Protein AF-A0A1I7T1J0-F1 (afdb_monomer_lite)

Radius of gyration: 33.01 Å; chains: 1; bounding box: 95×104×64 Å

Sequence (352 aa):
MAPETIASKGNTTLSHGVCRQEILVIDNGECSICCDEVSVMGFECEHFACSQCWKQYLNINIDKPRIGCIDPECLYVVCADSLRELGGDVEVQSQVIRNDFVDRSPNIVWCPSKDCQLAVKSDSFDTVECRCGLLFCFRCRLDPHAPATCIQVRNWEKRDDFGVTADEKSFGWIIRNTKECPKCMSPIEKQGGCDHMRCRKCYYEFCWHCGGWWLLHDGGCRQIDVRESWLGNRSNKRSSQYFSNLYKVHLEKLESEKLLRDKYPQSQDVINVLIRSRKTLMYSIIYESNFYGTGSREFKAKQWELETAVDALFTVMRRKHTKNKTKEYSGRQKMWRRGTTHEGFFGLLQKR

Secondary structure (DSSP, 8-state):
-PPPP---------SS----PPPEEEEEEEPTTT--EEEEEE-TT---EEHHHHHHHHHHHTTSSS-B-SSTT---B--HHHHHHTT--HHHHHHHHHHHHHHH-TTEEE---TT---EEE-S-SSEEE-TTS-EEETTT-SS--TTS-HHHHHHHHHHH--S--S-HHHHHHHHHHEEE-TTT--EEE--SS-SEEE-TTT--EEETTT--BGGG-SS---S--GGGGTS-----HHHHHHHHHHHHHHHHHHHHHHTHHHH-GGGHHHHHHHHHHHHHHHHHHHHHHT--STTHHHHHHHHHHHHHHHHHHHHHHHHHHHHHHHHHHHHHHHHHTTS-------------

Structure (mmCIF, N/CA/C/O backbone):
data_AF-A0A1I7T1J0-F1
#
_entry.id   AF-A0A1I7T1J0-F1
#
loop_
_atom_site.group_PDB
_atom_site.id
_atom_site.type_symbol
_atom_site.label_atom_id
_atom_site.label_alt_id
_atom_site.label_comp_id
_atom_site.label_asym_id
_atom_site.label_entity_id
_atom_site.label_seq_id
_atom_site.pdbx_PDB_ins_code
_atom_site.Cartn_x
_atom_site.Cartn_y
_atom_site.Cartn_z
_atom_site.occupancy
_atom_site.B_iso_or_equiv
_atom_site.auth_seq_id
_atom_site.auth_comp_id
_atom_site.auth_asym_id
_atom_site.auth_atom_id
_atom_site.pdbx_PDB_model_num
ATOM 1 N N . MET A 1 1 ? -63.310 -28.471 15.660 1.00 36.25 1 MET A N 1
ATOM 2 C CA . MET A 1 1 ? -62.968 -27.169 16.267 1.00 36.25 1 MET A CA 1
ATOM 3 C C . MET A 1 1 ? -61.496 -26.936 15.992 1.00 36.25 1 MET A C 1
ATOM 5 O O . MET A 1 1 ? -60.667 -27.597 16.598 1.00 36.25 1 MET A O 1
ATOM 9 N N . ALA A 1 2 ? -61.196 -26.129 14.978 1.00 31.77 2 ALA A N 1
ATOM 10 C CA . ALA A 1 2 ? -59.844 -25.654 14.714 1.00 31.77 2 ALA A CA 1
ATOM 11 C C . ALA A 1 2 ? -59.566 -24.447 15.624 1.00 31.77 2 ALA A C 1
ATOM 13 O O . ALA A 1 2 ? -60.480 -23.636 15.792 1.00 31.77 2 ALA A O 1
ATOM 14 N N . PRO A 1 3 ? -58.354 -24.291 16.173 1.00 34.38 3 PRO A N 1
ATOM 15 C CA . PRO A 1 3 ? -57.815 -22.990 16.500 1.00 34.38 3 PRO A CA 1
ATOM 16 C C . PRO A 1 3 ? -56.905 -22.503 15.369 1.00 34.38 3 PRO A C 1
ATOM 18 O O . PRO A 1 3 ? -56.298 -23.274 14.625 1.00 34.38 3 PRO A O 1
ATOM 21 N N . GLU A 1 4 ? -56.910 -21.191 15.224 1.00 30.97 4 GLU A N 1
ATOM 22 C CA . GLU A 1 4 ? -56.570 -20.441 14.031 1.00 30.97 4 GLU A CA 1
ATOM 23 C C . GLU A 1 4 ? -55.063 -20.330 13.782 1.00 30.97 4 GLU A C 1
ATOM 25 O O . GLU A 1 4 ? -54.231 -20.271 14.685 1.00 30.97 4 GLU A O 1
ATOM 30 N N . THR A 1 5 ? -54.744 -20.266 12.495 1.00 34.12 5 THR A N 1
ATOM 31 C CA . THR A 1 5 ? -53.454 -19.914 11.912 1.00 34.12 5 THR A CA 1
ATOM 32 C C . THR A 1 5 ? -52.917 -18.597 12.472 1.00 34.12 5 THR A C 1
ATOM 34 O O . THR A 1 5 ? -53.486 -17.535 12.210 1.00 34.12 5 THR A O 1
ATOM 37 N N . ILE A 1 6 ? -51.771 -18.641 13.155 1.00 33.81 6 ILE A N 1
ATOM 38 C CA . ILE A 1 6 ? -50.955 -17.448 13.395 1.00 33.81 6 ILE A CA 1
ATOM 39 C C . ILE A 1 6 ? -50.264 -17.111 12.074 1.00 33.81 6 ILE A C 1
ATOM 41 O O . ILE A 1 6 ? -49.411 -17.846 11.578 1.00 33.81 6 ILE A O 1
ATOM 45 N N . ALA A 1 7 ? -50.714 -16.015 11.474 1.00 29.66 7 ALA A N 1
ATOM 46 C CA . ALA A 1 7 ? -50.207 -15.484 10.225 1.00 29.66 7 ALA A CA 1
ATOM 47 C C . ALA A 1 7 ? -48.696 -15.217 10.304 1.00 29.66 7 ALA A C 1
ATOM 49 O O . ALA A 1 7 ? -48.226 -14.484 11.175 1.00 29.66 7 ALA A O 1
ATOM 50 N N . SER A 1 8 ? -47.956 -15.751 9.331 1.00 37.31 8 SER A N 1
ATOM 51 C CA . SER A 1 8 ? -46.593 -15.340 9.014 1.00 37.31 8 SER A CA 1
ATOM 52 C C . SER A 1 8 ? -46.597 -13.850 8.663 1.00 37.31 8 SER A C 1
ATOM 54 O O . SER A 1 8 ? -46.963 -13.464 7.546 1.00 37.31 8 SER A O 1
ATOM 56 N N . LYS A 1 9 ? -46.230 -12.987 9.613 1.00 34.22 9 LYS A N 1
ATOM 57 C CA . LYS A 1 9 ? -45.969 -11.583 9.304 1.00 34.22 9 LYS A CA 1
ATOM 58 C C . LYS A 1 9 ? -44.661 -11.525 8.534 1.00 34.22 9 LYS A C 1
ATOM 60 O O . LYS A 1 9 ? -43.594 -11.828 9.053 1.00 34.22 9 LYS A O 1
ATOM 65 N N . GLY A 1 10 ? -44.812 -11.226 7.249 1.00 30.77 10 GLY A N 1
ATOM 66 C CA . GLY A 1 10 ? -43.732 -11.148 6.291 1.00 30.77 10 GLY A CA 1
ATOM 67 C C . GLY A 1 10 ? -42.636 -10.190 6.735 1.00 30.77 10 GLY A C 1
ATOM 68 O O . GLY A 1 10 ? -42.898 -9.134 7.308 1.00 30.77 10 GLY A O 1
ATOM 69 N N . ASN A 1 11 ? -41.415 -10.584 6.387 1.00 37.44 11 ASN A N 1
ATOM 70 C CA . ASN A 1 11 ? -40.225 -9.754 6.346 1.00 37.44 11 ASN A CA 1
ATOM 71 C C . ASN A 1 11 ? -40.551 -8.433 5.627 1.00 37.44 11 ASN A C 1
ATOM 73 O O . ASN A 1 11 ? -40.593 -8.371 4.395 1.00 37.44 11 ASN A O 1
ATOM 77 N N . THR A 1 12 ? -40.835 -7.374 6.387 1.00 35.75 12 THR A N 1
ATOM 78 C CA . THR A 1 12 ? -41.014 -6.035 5.831 1.00 35.75 12 THR A CA 1
ATOM 79 C C . THR A 1 12 ? -39.651 -5.525 5.398 1.00 35.75 12 THR A C 1
ATOM 81 O O . THR A 1 12 ? -38.878 -4.988 6.189 1.00 35.75 12 THR A O 1
ATOM 84 N N . THR A 1 13 ? -39.358 -5.713 4.117 1.00 39.31 13 THR A N 1
ATOM 85 C CA . THR A 1 13 ? -38.284 -5.025 3.412 1.00 39.31 13 THR A CA 1
ATOM 86 C C . THR A 1 13 ? -38.610 -3.531 3.387 1.00 39.31 13 THR A C 1
ATOM 88 O O . THR A 1 13 ? -39.424 -3.064 2.595 1.00 39.31 13 THR A O 1
ATOM 91 N N . LEU A 1 14 ? -37.997 -2.767 4.293 1.00 42.12 14 LEU A N 1
ATOM 92 C CA . LEU A 1 14 ? -37.970 -1.309 4.214 1.00 42.12 14 LEU A CA 1
ATOM 93 C C . LEU A 1 14 ? -36.701 -0.851 3.487 1.00 42.12 14 LEU A C 1
ATOM 95 O O . LEU A 1 14 ? -35.599 -1.368 3.656 1.00 42.12 14 LEU A O 1
ATOM 99 N N . SER A 1 15 ? -36.910 0.132 2.628 1.00 44.88 15 SER A N 1
ATOM 100 C CA . SER A 1 15 ? -36.148 0.502 1.439 1.00 44.88 15 SER A CA 1
ATOM 101 C C . SER A 1 15 ? -34.840 1.278 1.666 1.00 44.88 15 SER A C 1
ATOM 103 O O . SER A 1 15 ? -34.513 2.130 0.847 1.00 44.88 15 SER A O 1
ATOM 105 N N . HIS A 1 16 ? -34.071 1.021 2.733 1.00 42.03 16 HIS A N 1
ATOM 106 C CA . HIS A 1 16 ? -32.905 1.873 3.051 1.00 42.03 16 HIS A CA 1
ATOM 107 C C . HIS A 1 16 ? -31.632 1.170 3.549 1.00 42.03 16 HIS A C 1
ATOM 109 O O . HIS A 1 16 ? -30.774 1.828 4.125 1.00 42.03 16 HIS A O 1
ATOM 115 N N . GLY A 1 17 ? -31.444 -0.134 3.316 1.00 50.62 17 GLY A N 1
ATOM 116 C CA . GLY A 1 17 ? -30.147 -0.784 3.588 1.00 50.62 17 GLY A CA 1
ATOM 117 C C . GLY A 1 17 ? -29.697 -0.756 5.059 1.00 50.62 17 GLY A C 1
ATOM 118 O O . GLY A 1 17 ? -28.527 -1.001 5.340 1.00 50.62 17 GLY A O 1
ATOM 119 N N . VAL A 1 18 ? -30.615 -0.466 5.985 1.00 52.44 18 VAL A N 1
ATOM 120 C CA . VAL A 1 18 ? -30.391 -0.546 7.430 1.00 52.44 18 VAL A CA 1
ATOM 121 C C . VAL A 1 18 ? -30.749 -1.959 7.868 1.00 52.44 18 VAL A C 1
ATOM 123 O O . VAL A 1 18 ? -31.858 -2.434 7.613 1.00 52.44 18 VAL A O 1
ATOM 126 N N . CYS A 1 19 ? -29.795 -2.647 8.485 1.00 64.69 19 CYS A N 1
ATOM 127 C CA . CYS A 1 19 ? -30.050 -3.936 9.101 1.00 64.69 19 CYS A CA 1
ATOM 128 C C . CYS A 1 19 ? -30.923 -3.725 10.338 1.00 64.69 19 CYS A C 1
ATOM 130 O O . CYS A 1 19 ? -30.510 -3.045 11.268 1.00 64.69 19 CYS A O 1
ATOM 132 N N . ARG A 1 20 ? -32.118 -4.317 10.370 1.00 65.75 20 ARG A N 1
ATOM 133 C CA . ARG A 1 20 ? -32.992 -4.245 11.542 1.00 65.75 20 ARG A CA 1
ATOM 134 C C . ARG A 1 20 ? -33.038 -5.607 12.218 1.00 65.75 20 ARG A C 1
ATOM 136 O O . ARG A 1 20 ? -33.912 -6.414 11.932 1.00 65.75 20 ARG A O 1
ATOM 143 N N . GLN A 1 21 ? -32.037 -5.865 13.047 1.00 84.06 21 GLN A N 1
ATOM 144 C CA . GLN A 1 21 ? -32.004 -7.018 13.937 1.00 84.06 21 GLN A CA 1
ATOM 145 C C . GLN A 1 21 ? -32.458 -6.567 15.315 1.00 84.06 21 GLN A C 1
ATOM 147 O O . GLN A 1 21 ? -31.819 -5.715 15.925 1.00 84.06 21 GLN A O 1
ATOM 152 N N . GLU A 1 22 ? -33.583 -7.107 15.770 1.00 85.56 22 GLU A N 1
ATOM 153 C CA . GLU A 1 22 ? -34.108 -6.824 17.100 1.00 85.56 22 GLU A CA 1
ATOM 154 C C . GLU A 1 22 ? -33.394 -7.715 18.121 1.00 85.56 22 GLU A C 1
ATOM 156 O O . GLU A 1 22 ? -33.337 -8.938 17.961 1.00 85.56 22 GLU A O 1
ATOM 161 N N . ILE A 1 23 ? -32.796 -7.093 19.139 1.00 89.44 23 ILE A N 1
ATOM 162 C CA . ILE A 1 23 ? -32.184 -7.814 20.253 1.00 89.44 23 ILE A CA 1
ATOM 163 C C . ILE A 1 23 ? -33.269 -8.114 21.277 1.00 89.44 23 ILE A C 1
ATOM 165 O O . ILE A 1 23 ? -33.907 -7.210 21.818 1.00 89.44 23 ILE A O 1
ATOM 169 N N . LEU A 1 24 ? -33.450 -9.398 21.558 1.00 92.06 24 LEU A N 1
ATOM 170 C CA . LEU A 1 24 ? -34.348 -9.878 22.595 1.00 92.06 24 LEU A CA 1
ATOM 171 C C . LEU A 1 24 ? -33.601 -9.896 23.927 1.00 92.06 24 LEU A C 1
ATOM 173 O O . LEU A 1 24 ? -32.499 -10.441 24.012 1.00 92.06 24 LEU A O 1
ATOM 177 N N . VAL A 1 25 ? -34.212 -9.317 24.960 1.00 93.56 25 VAL A N 1
ATOM 178 C CA . VAL A 1 25 ? -33.676 -9.284 26.325 1.00 93.56 25 VAL A CA 1
ATOM 179 C C . VAL A 1 25 ? -34.593 -10.094 27.232 1.00 93.56 25 VAL A C 1
ATOM 181 O O . VAL A 1 25 ? -35.801 -9.860 27.257 1.00 93.56 25 VAL A O 1
ATOM 184 N N . ILE A 1 26 ? -34.020 -11.044 27.966 1.00 92.88 26 ILE A N 1
ATOM 185 C CA . ILE A 1 26 ? -34.723 -11.844 28.970 1.00 92.88 26 ILE A CA 1
ATOM 186 C C . ILE A 1 26 ? -34.125 -11.510 30.332 1.00 92.88 26 ILE A C 1
ATOM 188 O O . ILE A 1 26 ? -32.944 -11.762 30.585 1.00 92.88 26 ILE A O 1
ATOM 192 N N . ASP A 1 27 ? -34.948 -10.945 31.210 1.00 93.25 27 ASP A N 1
ATOM 193 C CA . ASP A 1 27 ? -34.568 -10.688 32.595 1.00 93.25 27 ASP A CA 1
ATOM 194 C C . ASP A 1 27 ? -34.583 -11.987 33.409 1.00 93.25 27 ASP A C 1
ATOM 196 O O . ASP A 1 27 ? -35.498 -12.799 33.275 1.00 93.25 27 ASP A O 1
ATOM 200 N N . ASN A 1 28 ? -33.581 -12.160 34.278 1.00 91.38 28 ASN A N 1
ATOM 201 C CA . ASN A 1 28 ? -33.369 -13.370 35.087 1.00 91.38 28 ASN A CA 1
ATOM 202 C C . ASN A 1 28 ? -33.262 -14.661 34.247 1.00 91.38 28 ASN A C 1
ATOM 204 O O . ASN A 1 28 ? -33.814 -15.695 34.620 1.00 91.38 28 ASN A O 1
ATOM 208 N N . GLY A 1 29 ? -32.579 -14.596 33.101 1.00 91.69 29 GLY A N 1
ATOM 209 C CA . GLY A 1 29 ? -32.239 -15.770 32.298 1.00 91.69 29 GLY A CA 1
ATOM 210 C C . GLY A 1 29 ? -30.893 -16.376 32.700 1.00 91.69 29 GLY A C 1
ATOM 211 O O . GLY A 1 29 ? -30.039 -15.711 33.281 1.00 91.69 29 GLY A O 1
ATOM 212 N N . GLU A 1 30 ? -30.672 -17.641 32.359 1.00 95.12 30 GLU A N 1
ATOM 213 C CA . GLU A 1 30 ? -29.374 -18.295 32.551 1.00 95.12 30 GLU A CA 1
ATOM 214 C C . GLU A 1 30 ? -28.476 -18.058 31.327 1.00 95.12 30 GLU A C 1
ATOM 216 O O . GLU A 1 30 ? -28.867 -18.294 30.181 1.00 95.12 30 GLU A O 1
ATOM 221 N N . CYS A 1 31 ? -27.258 -17.563 31.547 1.00 96.12 31 CYS A N 1
ATOM 222 C CA . CYS A 1 31 ? -26.297 -17.351 30.470 1.00 96.12 31 CYS A CA 1
ATOM 223 C C . CYS A 1 31 ? -25.731 -18.685 29.959 1.00 96.12 31 CYS A C 1
ATOM 225 O O . CYS A 1 31 ? -25.059 -19.391 30.705 1.00 96.12 31 CYS A O 1
ATOM 227 N N . SER A 1 32 ? -25.861 -18.962 28.657 1.00 92.94 32 SER A N 1
ATOM 228 C CA . SER A 1 32 ? -25.354 -20.194 28.016 1.00 92.94 32 SER A CA 1
ATOM 229 C C . SER A 1 32 ? -23.831 -20.407 28.082 1.00 92.94 32 SER A C 1
ATOM 231 O O . SER A 1 32 ? -23.342 -21.474 27.718 1.00 92.94 32 SER A O 1
ATOM 233 N N . ILE A 1 33 ? -23.066 -19.402 28.522 1.00 94.69 33 ILE A N 1
ATOM 234 C CA . ILE A 1 33 ? -21.595 -19.422 28.514 1.00 94.69 33 ILE A CA 1
ATOM 235 C C . ILE A 1 33 ? -21.022 -19.431 29.926 1.00 94.69 33 ILE A C 1
ATOM 237 O O . ILE A 1 33 ? -20.155 -20.249 30.222 1.00 94.69 33 ILE A O 1
ATOM 241 N N . CYS A 1 34 ? -21.469 -18.518 30.794 1.00 96.19 34 CYS A N 1
ATOM 242 C CA . CYS A 1 34 ? -20.977 -18.435 32.173 1.00 96.19 34 CYS A CA 1
ATOM 243 C C . CYS A 1 34 ? -21.893 -19.109 33.201 1.00 96.19 34 CYS A C 1
ATOM 245 O O . CYS A 1 34 ? -21.469 -19.263 34.339 1.00 96.19 34 CYS A O 1
ATOM 247 N N . CYS A 1 35 ? -23.094 -19.547 32.802 1.00 95.31 35 CYS A N 1
ATOM 248 C CA . CYS A 1 35 ? -24.098 -20.183 33.666 1.00 95.31 35 CYS A CA 1
ATOM 249 C C . CYS A 1 35 ? -24.602 -19.294 34.822 1.00 95.31 35 CYS A C 1
ATOM 251 O O . CYS A 1 35 ? -25.154 -19.796 35.795 1.00 95.31 35 CYS A O 1
ATOM 253 N N . ASP A 1 36 ? -24.417 -17.972 34.733 1.00 95.69 36 ASP A N 1
ATOM 254 C CA . ASP A 1 36 ? -24.963 -17.026 35.711 1.00 95.69 36 ASP A CA 1
ATOM 255 C C . ASP A 1 36 ? -26.434 -16.701 35.397 1.00 95.69 36 ASP A C 1
ATOM 257 O O . ASP A 1 36 ? -26.794 -16.502 34.232 1.00 95.69 36 ASP A O 1
ATOM 261 N N . GLU A 1 37 ? -27.262 -16.565 36.437 1.00 94.88 37 GLU A N 1
ATOM 262 C CA . GLU A 1 37 ? -28.646 -16.075 36.346 1.00 94.88 37 GLU A CA 1
ATOM 263 C C . GLU A 1 37 ? -28.672 -14.539 36.327 1.00 94.88 37 GLU A C 1
ATOM 265 O O . GLU A 1 37 ? -28.591 -13.870 37.361 1.00 94.88 37 GLU A O 1
ATOM 270 N N . VAL A 1 38 ? -28.748 -13.957 35.131 1.00 95.06 38 VAL A N 1
ATOM 271 C CA . VAL A 1 38 ? -28.664 -12.508 34.889 1.00 95.06 38 VAL A CA 1
ATOM 272 C C . VAL A 1 38 ? -29.558 -12.091 33.716 1.00 95.06 38 VAL A C 1
ATOM 274 O O . VAL A 1 38 ? -30.226 -12.905 33.092 1.00 95.06 38 VAL A O 1
ATOM 277 N N . SER A 1 39 ? -29.596 -10.799 33.383 1.00 95.50 39 SER A N 1
ATOM 278 C CA . SER A 1 39 ? -30.219 -10.369 32.124 1.00 95.50 39 SER A CA 1
ATOM 279 C C . SER A 1 39 ? -29.394 -10.886 30.938 1.00 95.50 39 SER A C 1
ATOM 281 O O . SER A 1 39 ? -28.180 -10.647 30.854 1.00 95.50 39 SER A O 1
ATOM 283 N N . VAL A 1 40 ? -30.042 -11.622 30.037 1.00 96.19 40 VAL A N 1
ATOM 284 C CA . VAL A 1 40 ? -29.417 -12.222 28.854 1.00 96.19 40 VAL A CA 1
ATOM 285 C C . VAL A 1 40 ? -29.993 -11.621 27.581 1.00 96.19 40 VAL A C 1
ATOM 287 O O . VAL A 1 40 ? -31.169 -11.275 27.507 1.00 96.19 40 VAL A O 1
ATOM 290 N N . MET A 1 41 ? -29.142 -11.491 26.570 1.00 95.06 41 MET A N 1
ATOM 291 C CA . MET A 1 41 ? -29.473 -10.906 25.275 1.00 95.06 41 MET A CA 1
ATOM 292 C C . MET A 1 41 ? -29.280 -11.943 24.178 1.00 95.06 41 MET A C 1
ATOM 294 O O . MET A 1 41 ? -28.356 -12.758 24.248 1.00 95.06 41 MET A O 1
ATOM 298 N N . GLY A 1 42 ? -30.122 -11.898 23.157 1.00 92.94 42 GLY A N 1
ATOM 299 C CA . GLY A 1 42 ? -30.073 -12.812 22.025 1.00 92.94 42 GLY A CA 1
ATOM 300 C C . GLY A 1 42 ? -30.850 -12.279 20.830 1.00 92.94 42 GLY A C 1
ATOM 301 O O . GLY A 1 42 ? -31.271 -11.124 20.798 1.00 92.94 42 GLY A O 1
ATOM 302 N N . PHE A 1 43 ? -31.036 -13.140 19.839 1.00 92.19 43 PHE A N 1
ATOM 303 C CA . PHE A 1 43 ? -31.773 -12.839 18.613 1.00 92.19 43 PHE A CA 1
ATOM 304 C C . PHE A 1 43 ? -32.912 -13.845 18.420 1.00 92.19 43 PHE A C 1
ATOM 306 O O . PHE A 1 43 ? -33.098 -14.752 19.228 1.00 92.19 43 PHE A O 1
ATOM 313 N N . GLU A 1 44 ? -33.616 -13.754 17.293 1.00 90.38 44 GLU A N 1
ATOM 314 C CA . GLU A 1 44 ? -34.647 -14.719 16.872 1.00 90.38 44 GLU A CA 1
ATOM 315 C C . GLU A 1 44 ? -34.131 -16.163 16.716 1.00 90.38 44 GLU A C 1
ATOM 317 O O . GLU A 1 44 ? -34.920 -17.088 16.575 1.00 90.38 44 GLU A O 1
ATOM 322 N N . CYS A 1 45 ? -32.810 -16.378 16.740 1.00 92.06 45 CYS A N 1
ATOM 323 C CA . CYS A 1 45 ? -32.216 -17.714 16.780 1.00 92.06 45 CYS A CA 1
ATOM 324 C C . CYS A 1 45 ? -32.207 -18.353 18.180 1.00 92.06 45 CYS A C 1
ATOM 326 O O . CYS A 1 45 ? -31.615 -19.413 18.329 1.00 92.06 45 CYS A O 1
ATOM 328 N N . GLU A 1 46 ? -32.779 -17.688 19.190 1.00 92.31 46 GLU A N 1
ATOM 329 C CA . GLU A 1 46 ? -32.956 -18.183 20.567 1.00 92.31 46 GLU A CA 1
ATOM 330 C C . GLU A 1 46 ? -31.656 -18.537 21.318 1.00 92.31 46 GLU A C 1
ATOM 332 O O . GLU A 1 46 ? -31.670 -19.212 22.344 1.00 92.31 46 GLU A O 1
ATOM 337 N N . HIS A 1 47 ? -30.517 -18.021 20.856 1.00 94.50 47 HIS A N 1
ATOM 338 C CA . HIS A 1 47 ? -29.235 -18.155 21.544 1.00 94.50 47 HIS A CA 1
ATOM 339 C C . HIS A 1 47 ? -28.976 -16.915 22.396 1.00 94.50 47 HIS A C 1
ATOM 341 O O . HIS A 1 47 ? -28.735 -15.824 21.868 1.00 94.50 47 HIS A O 1
ATOM 347 N N . PHE A 1 48 ? -29.027 -17.097 23.715 1.00 95.62 48 PHE A N 1
ATOM 348 C CA . PHE A 1 48 ? -28.921 -16.019 24.691 1.00 95.62 48 PHE A CA 1
ATOM 349 C C . PHE A 1 48 ? -27.626 -16.107 25.497 1.00 95.62 48 PHE A C 1
ATOM 351 O O . PHE A 1 48 ? -27.204 -17.181 25.930 1.00 95.62 48 PHE A O 1
ATOM 358 N N . ALA A 1 49 ? -27.005 -14.956 25.733 1.00 96.75 49 ALA A N 1
ATOM 359 C CA . ALA A 1 49 ? -25.846 -14.822 26.606 1.00 96.75 49 ALA A CA 1
ATOM 360 C C . ALA A 1 49 ? -25.878 -13.472 27.330 1.00 96.75 49 ALA A C 1
ATOM 362 O O . ALA A 1 49 ? -26.499 -12.512 26.868 1.00 96.75 49 ALA A O 1
ATOM 363 N N . CYS A 1 50 ? -25.203 -13.378 28.474 1.00 96.62 50 CYS A N 1
ATOM 364 C CA . CYS A 1 50 ? -25.091 -12.117 29.199 1.00 96.62 50 CYS A CA 1
ATOM 365 C C . CYS A 1 50 ? -24.254 -11.092 28.409 1.00 96.62 50 CYS A C 1
ATOM 367 O O . CYS A 1 50 ? -23.457 -11.438 27.529 1.00 96.62 50 CYS A O 1
ATOM 369 N N . SER A 1 51 ? -24.402 -9.810 28.749 1.00 94.81 51 SER A N 1
ATOM 370 C CA . SER A 1 51 ? -23.700 -8.705 28.076 1.00 94.81 51 SER A CA 1
ATOM 371 C C . SER A 1 51 ? -22.181 -8.851 28.076 1.00 94.81 51 SER A C 1
ATOM 373 O O . SER A 1 51 ? -21.519 -8.537 27.085 1.00 94.81 51 SER A O 1
ATOM 375 N N . GLN A 1 52 ? -21.620 -9.380 29.161 1.00 95.62 52 GLN A N 1
ATOM 376 C CA . GLN A 1 52 ? -20.184 -9.576 29.288 1.00 95.62 52 GLN A CA 1
ATOM 377 C C . GLN A 1 52 ? -19.665 -10.662 28.336 1.00 95.62 52 GLN A C 1
ATOM 379 O O . GLN A 1 52 ? -18.634 -10.462 27.689 1.00 95.62 52 GLN A O 1
ATOM 384 N N . CYS A 1 53 ? -20.382 -11.780 28.209 1.00 96.94 53 CYS A N 1
ATOM 385 C CA . CYS A 1 53 ? -20.011 -12.861 27.298 1.00 96.94 53 CYS A CA 1
ATOM 386 C C . CYS A 1 53 ? -20.131 -12.432 25.832 1.00 96.94 53 CYS A C 1
ATOM 388 O O . CYS A 1 53 ? -19.215 -12.696 25.053 1.00 96.94 53 CYS A O 1
ATOM 390 N N . TRP A 1 54 ? -21.188 -11.696 25.467 1.00 96.38 54 TRP A N 1
ATOM 391 C CA . TRP A 1 54 ? -21.302 -11.100 24.132 1.00 96.38 54 TRP A CA 1
ATOM 392 C C . TRP A 1 54 ? -20.128 -10.180 23.818 1.00 96.38 54 TRP A C 1
ATOM 394 O O . TRP A 1 54 ? -19.467 -10.353 22.797 1.00 96.38 54 TRP A O 1
ATOM 404 N N . LYS A 1 55 ? -19.801 -9.254 24.722 1.00 94.88 55 LYS A N 1
ATOM 405 C CA . LYS A 1 55 ? -18.677 -8.332 24.534 1.00 94.88 55 LYS A CA 1
ATOM 406 C C . LYS A 1 55 ? -17.346 -9.065 24.346 1.00 94.88 55 LYS A C 1
ATOM 408 O O . LYS A 1 55 ? -16.558 -8.700 23.474 1.00 94.88 55 LYS A O 1
ATOM 413 N N . GLN A 1 56 ? -17.084 -10.104 25.138 1.00 95.19 56 GLN A N 1
ATOM 414 C CA . GLN A 1 56 ? -15.878 -10.925 24.997 1.00 95.19 56 GLN A CA 1
ATOM 415 C C . GLN A 1 56 ? -15.842 -11.663 23.657 1.00 95.19 56 GLN A C 1
ATOM 417 O O . GLN A 1 56 ? -14.832 -11.600 22.956 1.00 95.19 56 GLN A O 1
ATOM 422 N N . TYR A 1 57 ? -16.944 -12.306 23.274 1.00 96.12 57 TYR A N 1
ATOM 423 C CA . TYR A 1 57 ? -17.061 -12.998 21.995 1.00 96.12 57 TYR A CA 1
ATOM 424 C C . TYR A 1 57 ? -16.836 -12.052 20.809 1.00 96.12 57 TYR A C 1
ATOM 426 O O . TYR A 1 57 ? -16.050 -12.365 19.913 1.00 96.12 57 TYR A O 1
ATOM 434 N N . LEU A 1 58 ? -17.464 -10.873 20.823 1.00 94.88 58 LEU A N 1
ATOM 435 C CA . LEU A 1 58 ? -17.301 -9.870 19.773 1.00 94.88 58 LEU A CA 1
ATOM 436 C C . LEU A 1 58 ? -15.853 -9.391 19.679 1.00 94.88 58 LEU A C 1
ATOM 438 O O . LEU A 1 58 ? -15.316 -9.337 18.580 1.00 94.88 58 LEU A O 1
ATOM 442 N N . ASN A 1 59 ? -15.189 -9.130 20.807 1.00 92.62 59 ASN A N 1
ATOM 443 C CA . ASN A 1 59 ? -13.780 -8.727 20.816 1.00 92.62 59 ASN A CA 1
ATOM 444 C C . ASN A 1 59 ? -12.847 -9.806 20.248 1.00 92.62 59 ASN A C 1
ATOM 446 O O . ASN A 1 59 ? -11.888 -9.474 19.557 1.00 92.62 59 ASN A O 1
ATOM 450 N N . ILE A 1 60 ? -13.122 -11.087 20.512 1.00 92.75 60 ILE A N 1
ATOM 451 C CA . ILE A 1 60 ? -12.336 -12.210 19.971 1.00 92.75 60 ILE A CA 1
ATOM 452 C C . ILE A 1 60 ? -12.520 -12.344 18.453 1.00 92.75 60 ILE A C 1
ATOM 454 O O . ILE A 1 60 ? -11.604 -12.781 17.764 1.00 92.75 60 ILE A O 1
ATOM 458 N N . ASN A 1 61 ? -13.695 -11.986 17.932 1.00 92.56 61 ASN A N 1
ATOM 459 C CA . ASN A 1 61 ? -14.057 -12.168 16.525 1.00 92.56 61 ASN A CA 1
ATOM 460 C C . ASN A 1 61 ? -14.028 -10.868 15.706 1.00 92.56 61 ASN A C 1
ATOM 462 O O . ASN A 1 61 ? -14.430 -10.884 14.543 1.00 92.56 61 ASN A O 1
ATOM 466 N N . ILE A 1 62 ? -13.571 -9.756 16.289 1.00 90.31 62 ILE A N 1
ATOM 467 C CA . ILE A 1 62 ? -13.629 -8.418 15.680 1.00 90.31 62 ILE A CA 1
ATOM 468 C C . ILE A 1 62 ? -12.765 -8.289 14.419 1.00 90.31 62 ILE A C 1
ATOM 470 O O . ILE A 1 62 ? -12.952 -7.384 13.618 1.00 90.31 62 ILE A O 1
ATOM 474 N N . ASP A 1 63 ? -11.802 -9.189 14.229 1.00 87.81 63 ASP A N 1
ATOM 475 C CA . ASP A 1 63 ? -10.932 -9.256 13.055 1.00 87.81 63 ASP A CA 1
ATOM 476 C C . ASP A 1 63 ? -11.579 -9.987 11.866 1.00 87.81 63 ASP A C 1
ATOM 478 O O . ASP A 1 63 ? -11.047 -9.966 10.750 1.00 87.81 63 ASP A O 1
ATOM 482 N N . LYS A 1 64 ? -12.741 -10.618 12.072 1.00 89.75 64 LYS A N 1
ATOM 483 C CA . LYS A 1 64 ? -13.466 -11.341 11.028 1.00 89.75 64 LYS A CA 1
ATOM 484 C C . LYS A 1 64 ? -14.402 -10.392 10.280 1.00 89.75 64 LYS A C 1
ATOM 486 O O . LYS A 1 64 ? -15.218 -9.713 10.899 1.00 89.75 64 LYS A O 1
ATOM 491 N N . PRO A 1 65 ? -14.419 -10.409 8.934 1.00 86.56 65 PRO A N 1
ATOM 492 C CA . PRO A 1 65 ? -15.318 -9.554 8.150 1.00 86.56 65 PRO A CA 1
ATOM 493 C C . PRO A 1 65 ? -16.802 -9.902 8.337 1.00 86.56 65 PRO A C 1
ATOM 495 O O . PRO A 1 65 ? -17.673 -9.102 8.004 1.00 86.56 65 PRO A O 1
ATOM 498 N N . ARG A 1 66 ? -17.103 -11.091 8.871 1.00 89.19 66 ARG A N 1
ATOM 499 C CA . ARG A 1 66 ? -18.452 -11.543 9.206 1.00 89.19 66 ARG A CA 1
ATOM 500 C C . ARG A 1 66 ? -18.432 -12.178 10.591 1.00 89.19 66 ARG A C 1
ATOM 502 O O . ARG A 1 66 ? -17.743 -13.176 10.789 1.00 89.19 66 ARG A O 1
ATOM 509 N N . ILE A 1 67 ? -19.210 -11.612 11.507 1.00 92.50 67 ILE A N 1
ATOM 510 C CA . ILE A 1 67 ? -19.387 -12.122 12.867 1.00 92.50 67 ILE A CA 1
ATOM 511 C C . ILE A 1 67 ? -20.750 -12.812 12.937 1.00 92.50 67 ILE A C 1
ATOM 513 O O . ILE A 1 67 ? -21.769 -12.225 12.574 1.00 92.50 67 ILE A O 1
ATOM 517 N N . GLY A 1 68 ? -20.750 -14.085 13.324 1.00 92.44 68 GLY A N 1
ATOM 518 C CA . GLY A 1 68 ? -21.960 -14.883 13.520 1.00 92.44 68 GLY A CA 1
ATOM 519 C C . GLY A 1 68 ? -22.506 -14.765 14.940 1.00 92.44 68 GLY A C 1
ATOM 520 O O . GLY A 1 68 ? -21.887 -14.131 15.796 1.00 92.44 68 GLY A O 1
ATOM 521 N N . CYS A 1 69 ? -23.638 -15.414 15.190 1.00 93.81 69 CYS A N 1
ATOM 522 C CA . CYS A 1 69 ? -24.142 -15.674 16.532 1.00 93.81 69 CYS A CA 1
ATOM 523 C C . CYS A 1 69 ? -23.081 -16.358 17.405 1.00 93.81 69 CYS A C 1
ATOM 525 O O . CYS A 1 69 ? -22.117 -16.930 16.901 1.00 93.81 69 CYS A O 1
ATOM 527 N N . ILE A 1 70 ? -23.257 -16.265 18.720 1.00 93.50 70 ILE A N 1
ATOM 528 C CA . ILE A 1 70 ? -22.339 -16.840 19.698 1.00 93.50 70 ILE A CA 1
ATOM 529 C C . ILE A 1 70 ? -22.346 -18.372 19.690 1.00 93.50 70 ILE A C 1
ATOM 531 O O . ILE A 1 70 ? -21.336 -18.985 20.029 1.00 93.50 70 ILE A O 1
ATOM 535 N N . ASP A 1 71 ? -23.457 -18.975 19.257 1.00 92.94 71 ASP A N 1
ATOM 536 C CA . ASP A 1 71 ? -23.527 -20.401 18.970 1.00 92.94 71 ASP A CA 1
ATOM 537 C C . ASP A 1 71 ? -22.784 -20.716 17.649 1.00 92.94 71 ASP A C 1
ATOM 539 O O . ASP A 1 71 ? -23.132 -20.144 16.609 1.00 92.94 71 ASP A O 1
ATOM 543 N N . PRO A 1 72 ? -21.768 -21.604 17.655 1.00 89.44 72 PRO A N 1
ATOM 544 C CA . PRO A 1 72 ? -20.945 -21.889 16.477 1.00 89.44 72 PRO A CA 1
ATOM 545 C C . PRO A 1 72 ? -21.674 -22.572 15.313 1.00 89.44 72 PRO A C 1
ATOM 547 O O . PRO A 1 72 ? -21.211 -22.469 14.174 1.00 89.44 72 PRO A O 1
ATOM 550 N N . GLU A 1 73 ? -22.761 -23.299 15.578 1.00 91.94 73 GLU A N 1
ATOM 551 C CA . GLU A 1 73 ? -23.545 -24.002 14.555 1.00 91.94 73 GLU A CA 1
ATOM 552 C C . GLU A 1 73 ? -24.651 -23.105 13.975 1.00 91.94 73 GLU A C 1
ATOM 554 O O . GLU A 1 73 ? -25.219 -23.386 12.915 1.00 91.94 73 GLU A O 1
ATOM 559 N N . CYS A 1 74 ? -24.922 -21.973 14.624 1.00 92.81 74 CYS A N 1
ATOM 560 C CA . CYS A 1 74 ? -25.912 -21.009 14.189 1.00 92.81 74 CYS A CA 1
ATOM 561 C C . CYS A 1 74 ? -25.436 -20.165 12.989 1.00 92.81 74 CYS A C 1
ATOM 563 O O . CYS A 1 74 ? -24.369 -19.553 12.979 1.00 92.81 74 CYS A O 1
ATOM 565 N N . LEU A 1 75 ? -26.292 -20.052 11.968 1.00 90.88 75 LEU A N 1
ATOM 566 C CA . LEU A 1 75 ? -26.016 -19.273 10.751 1.00 90.88 75 LEU A CA 1
ATOM 567 C C . LEU A 1 75 ? -26.395 -17.787 10.858 1.00 90.88 75 LEU A C 1
ATOM 569 O O . LEU A 1 75 ? -26.196 -17.026 9.901 1.00 90.88 75 LEU A O 1
ATOM 573 N N . TYR A 1 76 ? -26.960 -17.375 11.993 1.00 91.00 76 TYR A N 1
ATOM 574 C CA . TYR A 1 76 ? -27.386 -16.000 12.222 1.00 91.00 76 TYR A CA 1
ATOM 575 C C . TYR A 1 76 ? -26.162 -15.074 12.272 1.00 91.00 76 TYR A C 1
ATOM 577 O O . TYR A 1 76 ? -25.132 -15.417 12.846 1.00 91.00 76 TYR A O 1
ATOM 585 N N . VAL A 1 77 ? -26.242 -13.911 11.629 1.00 91.19 77 VAL A N 1
ATOM 586 C CA . VAL A 1 77 ? -25.120 -12.962 11.500 1.00 91.19 77 VAL A CA 1
ATOM 587 C C . VAL A 1 77 ? -25.394 -11.763 12.368 1.00 91.19 77 VAL A C 1
ATOM 589 O O . VAL A 1 77 ? -26.504 -11.266 12.328 1.00 91.19 77 VAL A O 1
ATOM 592 N N . VAL A 1 78 ? -24.404 -11.248 13.081 1.00 90.56 78 VAL A N 1
ATOM 593 C CA . VAL A 1 78 ? -24.545 -9.994 13.821 1.00 90.56 78 VAL A CA 1
ATOM 594 C C . VAL A 1 78 ? -24.255 -8.830 12.878 1.00 90.56 78 VAL A C 1
ATOM 596 O O . VAL A 1 78 ? -23.173 -8.756 12.290 1.00 90.56 78 VAL A O 1
ATOM 599 N N . CYS A 1 79 ? -25.210 -7.919 12.708 1.00 87.62 79 CYS A N 1
ATOM 600 C CA . CYS A 1 79 ? -25.001 -6.714 11.914 1.00 87.62 79 CYS A CA 1
ATOM 601 C C . CYS A 1 79 ? -24.495 -5.530 12.743 1.00 87.62 79 CYS A C 1
ATOM 603 O O . CYS A 1 79 ? -24.393 -5.600 13.963 1.00 87.62 79 CYS A O 1
ATOM 605 N N . ALA A 1 80 ? -24.140 -4.433 12.066 1.00 83.75 80 ALA A N 1
ATOM 606 C CA . ALA A 1 80 ? -23.462 -3.295 12.687 1.00 83.75 80 ALA A CA 1
ATOM 607 C C . ALA A 1 80 ? -24.271 -2.623 13.813 1.00 83.75 80 ALA A C 1
ATOM 609 O O . ALA A 1 80 ? -23.679 -2.198 14.805 1.00 83.75 80 ALA A O 1
ATOM 610 N N . ASP A 1 81 ? -25.597 -2.544 13.674 1.00 85.19 81 ASP A N 1
ATOM 611 C CA . ASP A 1 81 ? -26.464 -1.925 14.683 1.00 85.19 81 ASP A CA 1
ATOM 612 C C . ASP A 1 81 ? -26.508 -2.779 15.955 1.00 85.19 81 ASP A C 1
ATOM 614 O O . ASP A 1 81 ? -26.159 -2.297 17.033 1.00 85.19 81 ASP A O 1
ATOM 618 N N . SER A 1 82 ? -26.774 -4.081 15.819 1.00 89.31 82 SER A N 1
ATOM 619 C CA . SER A 1 82 ? -26.758 -5.013 16.951 1.00 89.31 82 SER A CA 1
ATOM 620 C C . SER A 1 82 ? -25.374 -5.180 17.575 1.00 89.31 82 SER A C 1
ATOM 622 O O . SER A 1 82 ? -25.258 -5.337 18.785 1.00 89.31 82 SER A O 1
ATOM 624 N N . LEU A 1 83 ? -24.301 -5.100 16.782 1.00 89.94 83 LEU A N 1
ATOM 625 C CA . LEU A 1 83 ? -22.933 -5.152 17.299 1.00 89.94 83 LEU A CA 1
ATOM 626 C C . LEU A 1 83 ? -22.668 -4.026 18.306 1.00 89.94 83 LEU A C 1
ATOM 628 O O . LEU A 1 83 ? -22.006 -4.261 19.314 1.00 89.94 83 LEU A O 1
ATOM 632 N N . ARG A 1 84 ? -23.216 -2.826 18.069 1.00 88.94 84 ARG A N 1
ATOM 633 C CA . ARG A 1 84 ? -23.118 -1.692 18.999 1.00 88.94 84 ARG A CA 1
ATOM 634 C C . ARG A 1 84 ? -23.838 -1.974 20.311 1.00 88.94 84 ARG A C 1
ATOM 636 O O . ARG A 1 84 ? -23.284 -1.727 21.378 1.00 88.94 84 ARG A O 1
ATOM 643 N N . GLU A 1 85 ? -25.066 -2.471 20.218 1.00 89.00 85 GLU A N 1
ATOM 644 C CA . GLU A 1 85 ? -25.929 -2.745 21.371 1.00 89.00 85 GLU A CA 1
ATOM 645 C C . GLU A 1 85 ? -25.364 -3.868 22.252 1.00 89.00 85 GLU A C 1
ATOM 647 O O . GLU A 1 85 ? -25.385 -3.767 23.475 1.00 89.00 85 GLU A O 1
ATOM 652 N N . LEU A 1 86 ? -24.740 -4.878 21.641 1.00 91.00 86 LEU A N 1
ATOM 653 C CA . LEU A 1 86 ? -24.032 -5.960 22.332 1.00 91.00 86 LEU A CA 1
ATOM 654 C C . LEU A 1 86 ? -22.657 -5.549 22.904 1.00 91.00 86 LEU A C 1
ATOM 656 O O . LEU A 1 86 ? -21.957 -6.373 23.496 1.00 91.00 86 LEU A O 1
ATOM 660 N N . GLY A 1 87 ? -22.250 -4.285 22.740 1.00 88.12 87 GLY A N 1
ATOM 661 C CA . GLY A 1 87 ? -21.014 -3.739 23.306 1.00 88.12 87 GLY A CA 1
ATOM 662 C C . GLY A 1 87 ? -19.748 -3.973 22.474 1.00 88.12 87 GLY A C 1
ATOM 663 O O . GLY A 1 87 ? -18.647 -3.890 23.026 1.00 88.12 87 GLY A O 1
ATOM 664 N N . GLY A 1 88 ? -19.887 -4.268 21.180 1.00 87.44 88 GLY A N 1
ATOM 665 C CA . GLY A 1 88 ? -18.788 -4.373 20.219 1.00 87.44 88 GLY A CA 1
ATOM 666 C C . GLY A 1 88 ? -18.366 -3.029 19.610 1.00 87.44 88 GLY A C 1
ATOM 667 O O . GLY A 1 88 ? -19.106 -2.043 19.625 1.00 87.44 88 GLY A O 1
ATOM 668 N N . ASP A 1 89 ? -17.161 -2.996 19.036 1.00 89.56 89 ASP A N 1
ATOM 669 C CA . ASP A 1 89 ? -16.603 -1.808 18.382 1.00 89.56 89 ASP A CA 1
ATOM 670 C C . ASP A 1 89 ? -16.984 -1.747 16.893 1.00 89.56 89 ASP A C 1
ATOM 672 O O . ASP A 1 89 ? -16.399 -2.409 16.031 1.00 89.56 89 ASP A O 1
ATOM 676 N N . VAL A 1 90 ? -17.986 -0.922 16.584 1.00 88.56 90 VAL A N 1
ATOM 677 C CA . VAL A 1 90 ? -18.502 -0.751 15.217 1.00 88.56 90 VAL A CA 1
ATOM 678 C C . VAL A 1 90 ? -17.463 -0.148 14.274 1.00 88.56 90 VAL A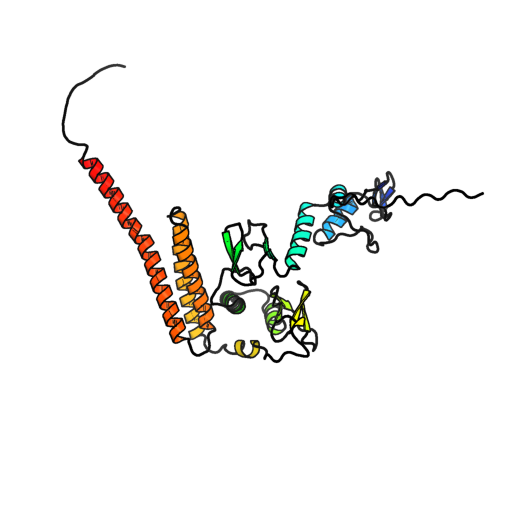 C 1
ATOM 680 O O . VAL A 1 90 ? -17.471 -0.476 13.086 1.00 88.56 90 VAL A O 1
ATOM 683 N N . GLU A 1 91 ? -16.575 0.724 14.757 1.00 89.31 91 GLU A N 1
ATOM 684 C CA . GLU A 1 91 ? -15.593 1.373 13.886 1.00 89.31 91 GLU A CA 1
ATOM 685 C C . GLU A 1 91 ? -14.500 0.383 13.487 1.00 89.31 91 GLU A C 1
ATOM 687 O O . GLU A 1 91 ? -14.172 0.281 12.302 1.00 89.31 91 GLU A O 1
ATOM 692 N N . VAL A 1 92 ? -14.001 -0.412 14.440 1.00 90.06 92 VAL A N 1
ATOM 693 C CA . VAL A 1 92 ? -13.042 -1.489 14.147 1.00 90.06 92 VAL A CA 1
ATOM 694 C C . VAL A 1 92 ? -13.658 -2.491 13.173 1.00 90.06 92 VAL A C 1
ATOM 696 O O . VAL A 1 92 ? -13.049 -2.788 12.143 1.00 90.06 92 VAL A O 1
ATOM 699 N N . GLN A 1 93 ? -14.895 -2.936 13.418 1.00 90.00 93 GLN A N 1
ATOM 700 C CA . GLN A 1 93 ? -15.565 -3.866 12.509 1.00 90.00 93 GLN A CA 1
ATOM 701 C C . GLN A 1 93 ? -15.767 -3.266 11.111 1.00 90.00 93 GLN A C 1
ATOM 703 O O . GLN A 1 93 ? -15.555 -3.933 10.095 1.00 90.00 93 GLN A O 1
ATOM 708 N N . SER A 1 94 ? -16.134 -1.986 11.034 1.00 88.44 94 SER A N 1
ATOM 709 C CA . SER A 1 94 ? -16.295 -1.280 9.762 1.00 88.44 94 SER A CA 1
ATOM 710 C C . SER A 1 94 ? -14.979 -1.204 8.987 1.00 88.44 94 SER A C 1
ATOM 712 O O . SER A 1 94 ? -14.977 -1.395 7.769 1.00 88.44 94 SER A O 1
ATOM 714 N N . GLN A 1 95 ? -13.849 -0.974 9.664 1.00 89.00 95 GLN A N 1
ATOM 715 C CA . GLN A 1 95 ? -12.521 -1.020 9.043 1.00 89.00 95 GLN A CA 1
ATOM 716 C C . GLN A 1 95 ? -12.192 -2.417 8.507 1.00 89.00 95 GLN A C 1
ATOM 718 O O . GLN A 1 95 ? -11.707 -2.537 7.383 1.00 89.00 95 GLN A O 1
ATOM 723 N N . VAL A 1 96 ? -12.490 -3.479 9.261 1.00 90.31 96 VAL A N 1
ATOM 724 C CA . VAL A 1 96 ? -12.254 -4.868 8.831 1.00 90.31 96 VAL A CA 1
ATOM 725 C C . VAL A 1 96 ? -13.060 -5.209 7.578 1.00 90.31 96 VAL A C 1
ATOM 727 O O . VAL A 1 96 ? -12.498 -5.725 6.610 1.00 90.31 96 VAL A O 1
ATOM 730 N N . ILE A 1 97 ? -14.344 -4.844 7.542 1.00 89.12 97 ILE A N 1
ATOM 731 C CA . ILE A 1 97 ? -15.207 -5.045 6.368 1.00 89.12 97 ILE A CA 1
ATOM 732 C C . ILE A 1 97 ? -14.672 -4.270 5.155 1.00 89.12 97 ILE A C 1
ATOM 734 O O . ILE A 1 97 ? -14.578 -4.822 4.056 1.00 89.12 97 ILE A O 1
ATOM 738 N N . ARG A 1 98 ? -14.276 -3.000 5.339 1.00 90.94 98 ARG A N 1
ATOM 739 C CA . ARG A 1 98 ? -13.667 -2.191 4.267 1.00 90.94 98 ARG A CA 1
ATOM 740 C C . ARG A 1 98 ? -12.378 -2.828 3.746 1.00 90.94 98 ARG A C 1
ATOM 742 O O . ARG A 1 98 ? -12.183 -2.892 2.533 1.00 90.94 98 ARG A O 1
ATOM 749 N N . ASN A 1 99 ? -11.514 -3.308 4.638 1.00 90.25 99 ASN A N 1
ATOM 750 C CA . ASN A 1 99 ? -10.255 -3.952 4.273 1.00 90.25 99 ASN A CA 1
ATOM 751 C C . ASN A 1 99 ? -10.478 -5.239 3.477 1.00 90.25 99 ASN A C 1
ATOM 753 O O . ASN A 1 99 ? -9.837 -5.411 2.442 1.00 90.25 99 ASN A O 1
ATOM 757 N N . ASP A 1 100 ? -11.409 -6.099 3.900 1.00 90.06 100 ASP A N 1
ATOM 758 C CA . ASP A 1 100 ? -11.759 -7.325 3.170 1.00 90.06 100 ASP A CA 1
ATOM 759 C C . ASP A 1 100 ? -12.298 -7.013 1.763 1.00 90.06 100 ASP A C 1
ATOM 761 O O . ASP A 1 100 ? -11.868 -7.624 0.781 1.00 90.06 100 ASP A O 1
ATOM 765 N N . PHE A 1 101 ? -13.161 -5.998 1.633 1.00 90.31 101 PHE A N 1
ATOM 766 C CA . PHE A 1 101 ? -13.669 -5.557 0.333 1.00 90.31 101 PHE A CA 1
ATOM 767 C C . PHE A 1 101 ? -12.548 -5.080 -0.603 1.00 90.31 101 PHE A C 1
ATOM 769 O O . PHE A 1 101 ? -12.504 -5.472 -1.776 1.00 90.31 101 PHE A O 1
ATOM 776 N N . VAL A 1 102 ? -11.627 -4.252 -0.098 1.00 91.69 102 VAL A N 1
ATOM 777 C CA . VAL A 1 102 ? -10.495 -3.749 -0.887 1.00 91.69 102 VAL A CA 1
ATOM 778 C C . VAL A 1 102 ? -9.540 -4.883 -1.264 1.00 91.69 102 VAL A C 1
ATOM 780 O O . VAL A 1 102 ? -9.198 -5.004 -2.435 1.00 91.69 102 VAL A O 1
ATOM 783 N N . ASP A 1 103 ? -9.178 -5.768 -0.332 1.00 85.94 103 ASP A N 1
ATOM 784 C CA . ASP A 1 103 ? -8.244 -6.878 -0.584 1.00 85.94 103 ASP A CA 1
ATOM 785 C C . ASP A 1 103 ? -8.775 -7.887 -1.626 1.00 85.94 103 ASP A C 1
ATOM 787 O O . ASP A 1 103 ? -7.996 -8.508 -2.365 1.00 85.94 103 ASP A O 1
ATOM 791 N N . ARG A 1 104 ? -10.101 -8.048 -1.726 1.00 84.31 104 ARG A N 1
ATOM 792 C CA . ARG A 1 104 ? -10.745 -8.893 -2.748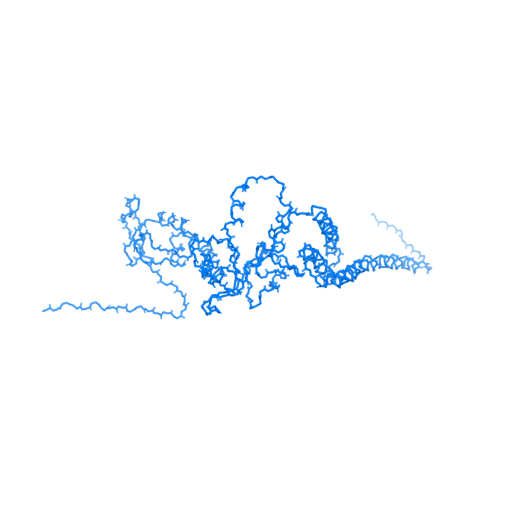 1.00 84.31 104 ARG A CA 1
ATOM 793 C C . ARG A 1 104 ? -10.845 -8.199 -4.107 1.00 84.31 104 ARG A C 1
ATOM 795 O O . ARG A 1 104 ? 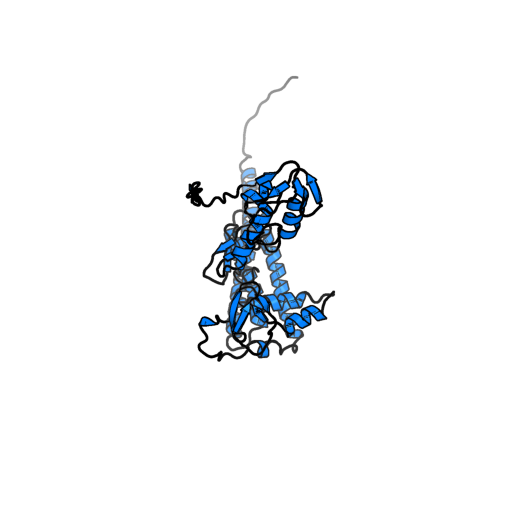-10.770 -8.863 -5.152 1.00 84.31 104 ARG A O 1
ATOM 802 N N . SER A 1 105 ? -10.969 -6.877 -4.114 1.00 86.94 105 SER A N 1
ATOM 803 C CA . SER A 1 105 ? -11.187 -6.083 -5.321 1.00 86.94 105 SER A CA 1
ATOM 804 C C . SER A 1 105 ? -9.925 -6.010 -6.196 1.00 86.94 105 SER A C 1
ATOM 806 O O . SER A 1 105 ? -8.856 -5.643 -5.723 1.00 86.94 105 SER A O 1
ATOM 808 N N . PRO A 1 106 ? -9.992 -6.366 -7.494 1.00 82.44 106 PRO A N 1
ATOM 809 C CA . PRO A 1 106 ? -8.816 -6.360 -8.369 1.00 82.44 106 PRO A CA 1
ATOM 810 C C . PRO A 1 106 ? -8.336 -4.985 -8.805 1.00 82.44 106 PRO A C 1
ATOM 812 O O . PRO A 1 106 ? -7.162 -4.825 -9.124 1.00 82.44 106 PRO A O 1
ATOM 815 N N . ASN A 1 107 ? -9.241 -4.021 -8.829 1.00 89.12 107 ASN A N 1
ATOM 816 C CA . ASN A 1 107 ? -9.010 -2.677 -9.322 1.00 89.12 107 ASN A CA 1
ATOM 817 C C . ASN A 1 107 ? -9.101 -1.642 -8.201 1.00 89.12 107 ASN A C 1
ATOM 819 O O . ASN A 1 107 ? -9.308 -0.474 -8.497 1.00 89.12 107 ASN A O 1
ATOM 823 N N . ILE A 1 108 ? -8.956 -2.044 -6.931 1.00 92.44 108 ILE A N 1
ATOM 824 C CA . ILE A 1 108 ? -8.967 -1.137 -5.778 1.00 92.44 108 ILE A CA 1
ATOM 825 C C . ILE A 1 108 ? -7.783 -1.460 -4.867 1.00 92.44 108 ILE A C 1
ATOM 827 O O . ILE A 1 108 ? -7.560 -2.618 -4.532 1.00 92.44 108 ILE A O 1
ATOM 831 N N . VAL A 1 109 ? -7.038 -0.437 -4.447 1.00 92.38 109 VAL A N 1
ATOM 832 C CA . VAL A 1 109 ? -5.931 -0.573 -3.487 1.00 92.38 109 VAL A CA 1
ATOM 833 C C . VAL A 1 109 ? -5.931 0.570 -2.483 1.00 92.38 109 VAL A C 1
ATOM 835 O O . VAL A 1 109 ? -6.260 1.708 -2.819 1.00 92.38 109 VAL A O 1
ATOM 838 N N . TRP A 1 110 ? -5.524 0.285 -1.248 1.00 94.31 110 TRP A N 1
ATOM 839 C CA . TRP A 1 110 ? -5.318 1.313 -0.230 1.00 94.31 110 TRP A CA 1
ATOM 840 C C . TRP A 1 110 ? -4.155 2.243 -0.581 1.00 94.31 110 TRP A C 1
ATOM 842 O O . TRP A 1 110 ? -3.113 1.799 -1.071 1.00 94.31 110 TRP A O 1
ATOM 852 N N . CYS A 1 111 ? -4.323 3.532 -0.282 1.00 95.06 111 CYS A N 1
ATOM 853 C CA . CYS A 1 111 ? -3.230 4.493 -0.283 1.00 95.06 111 CYS A CA 1
ATOM 854 C C . CYS A 1 111 ? -2.174 4.078 0.763 1.00 95.06 111 CYS A C 1
ATOM 856 O O . CYS A 1 111 ? -2.538 3.806 1.905 1.00 95.06 111 CYS A O 1
ATOM 858 N N . PRO A 1 112 ? -0.872 4.054 0.428 1.00 94.25 112 PRO A N 1
ATOM 859 C CA . PRO A 1 112 ? 0.174 3.661 1.376 1.00 94.25 112 PRO A CA 1
ATOM 860 C C . PRO A 1 112 ? 0.559 4.765 2.381 1.00 94.25 112 PRO A C 1
ATOM 862 O O . PRO A 1 112 ? 1.403 4.539 3.248 1.00 94.25 112 PRO A O 1
ATOM 865 N N . SER A 1 113 ? -0.012 5.970 2.272 1.00 93.56 113 SER A N 1
ATOM 866 C CA . SER A 1 113 ? 0.245 7.053 3.228 1.00 93.56 113 SER A CA 1
ATOM 867 C C . SER A 1 113 ? -0.369 6.731 4.593 1.00 93.56 113 SER A C 1
ATOM 869 O O . SER A 1 113 ? -1.550 6.408 4.678 1.00 93.56 113 SER A O 1
ATOM 871 N N . LYS A 1 114 ? 0.426 6.875 5.662 1.00 89.62 114 LYS A N 1
ATOM 872 C CA . LYS A 1 114 ? 0.021 6.562 7.046 1.00 89.62 114 LYS A CA 1
ATOM 873 C C . LYS A 1 114 ? -1.197 7.359 7.517 1.00 89.62 114 LYS A C 1
ATOM 875 O O . LYS A 1 114 ? -2.013 6.830 8.260 1.00 89.62 114 LYS A O 1
ATOM 880 N N . ASP A 1 115 ? -1.334 8.591 7.035 1.00 90.88 115 ASP A N 1
ATOM 881 C CA . ASP A 1 115 ? -2.398 9.515 7.440 1.00 90.88 115 ASP A CA 1
ATOM 882 C C . ASP A 1 115 ? -3.561 9.544 6.430 1.00 90.88 115 ASP A C 1
ATOM 884 O O . ASP A 1 115 ? -4.418 10.426 6.470 1.00 90.88 115 ASP A O 1
ATOM 888 N N . CYS A 1 116 ? -3.601 8.596 5.484 1.00 92.81 116 CYS A N 1
ATOM 889 C CA . CYS A 1 116 ? -4.606 8.549 4.428 1.00 92.81 116 CYS A CA 1
ATOM 890 C C . CYS A 1 116 ? -5.401 7.241 4.464 1.00 92.81 116 CYS A C 1
ATOM 892 O O . CYS A 1 116 ? -4.898 6.186 4.097 1.00 92.81 116 CYS A O 1
ATOM 894 N N . GLN A 1 117 ? -6.687 7.330 4.801 1.00 90.00 117 GLN A N 1
ATOM 895 C CA . GLN A 1 117 ? -7.615 6.190 4.793 1.00 90.00 117 GLN A CA 1
ATOM 896 C C . GLN A 1 117 ? -8.389 6.059 3.469 1.00 90.00 117 GLN A C 1
ATOM 898 O O . GLN A 1 117 ? -9.513 5.566 3.440 1.00 90.00 117 GLN A O 1
ATOM 903 N N . LEU A 1 118 ? -7.834 6.562 2.362 1.00 94.00 118 LEU A N 1
ATOM 904 C CA . LEU A 1 118 ? -8.476 6.483 1.050 1.00 94.00 118 LEU A CA 1
ATOM 905 C C . LEU A 1 118 ? -7.973 5.267 0.272 1.00 94.00 118 LEU A C 1
ATOM 907 O O . LEU A 1 118 ? -6.792 4.922 0.325 1.00 94.00 118 LEU A O 1
ATOM 911 N N . ALA A 1 119 ? -8.863 4.669 -0.514 1.00 94.69 119 ALA A N 1
ATOM 912 C CA . ALA A 1 119 ? -8.520 3.677 -1.522 1.00 94.69 119 ALA A CA 1
ATOM 913 C C . ALA A 1 119 ? -8.646 4.281 -2.926 1.00 94.69 119 ALA A C 1
ATOM 915 O O . ALA A 1 119 ? -9.501 5.131 -3.182 1.00 94.69 119 ALA A O 1
ATOM 916 N N . VAL A 1 120 ? -7.789 3.838 -3.840 1.00 94.75 120 VAL A N 1
ATOM 917 C CA . VAL A 1 120 ? -7.784 4.261 -5.240 1.00 94.75 120 VAL A CA 1
ATOM 918 C C . VAL A 1 120 ? -8.344 3.133 -6.089 1.00 94.75 120 VAL A C 1
ATOM 920 O O . VAL A 1 120 ? -7.849 2.008 -6.022 1.00 94.75 120 VAL A O 1
ATOM 923 N N . LYS A 1 121 ? -9.357 3.450 -6.901 1.00 93.94 121 LYS A N 1
ATOM 924 C CA . LYS A 1 121 ? -9.860 2.559 -7.945 1.00 93.94 121 LYS A CA 1
ATOM 925 C C . LYS A 1 121 ? -9.177 2.891 -9.272 1.00 93.94 121 LYS A C 1
ATOM 927 O O . LYS A 1 121 ? -9.190 4.052 -9.671 1.00 93.94 121 LYS A O 1
ATOM 932 N N . SER A 1 122 ? -8.603 1.901 -9.948 1.00 90.19 122 SER A N 1
ATOM 933 C CA . SER A 1 122 ? -7.936 2.082 -11.240 1.00 90.19 122 SER A CA 1
ATOM 934 C C . SER A 1 122 ? -8.040 0.830 -12.099 1.00 90.19 122 SER A C 1
ATOM 936 O O . SER A 1 122 ? -7.814 -0.274 -11.611 1.00 90.19 122 SER A O 1
ATOM 938 N N . ASP A 1 123 ? -8.312 1.018 -13.387 1.00 85.50 123 ASP A N 1
ATOM 939 C CA . ASP A 1 123 ? -8.230 -0.052 -14.387 1.00 85.50 123 ASP A CA 1
ATOM 940 C C . ASP A 1 123 ? -6.807 -0.177 -14.975 1.00 85.50 123 ASP A C 1
ATOM 942 O O . ASP A 1 123 ? -6.503 -1.135 -15.685 1.00 85.50 123 ASP A O 1
ATOM 946 N N . SER A 1 124 ? -5.911 0.770 -14.659 1.00 78.50 124 SER A N 1
ATOM 947 C CA . SER A 1 124 ? -4.478 0.676 -14.952 1.00 78.50 124 SER A CA 1
ATOM 948 C C . SER A 1 124 ? -3.718 0.073 -13.770 1.00 78.50 124 SER A C 1
ATOM 950 O O . SER A 1 124 ? -4.008 0.356 -12.606 1.00 78.50 124 SER A O 1
ATOM 952 N N . PHE A 1 125 ? -2.691 -0.721 -14.075 1.00 72.75 125 PHE A N 1
ATOM 953 C CA . PHE A 1 125 ? -1.837 -1.363 -13.072 1.00 72.75 125 PHE A CA 1
ATOM 954 C C . PHE A 1 125 ? -0.470 -0.674 -12.914 1.00 72.75 125 PHE A C 1
ATOM 956 O O . PHE A 1 125 ? 0.484 -1.309 -12.456 1.00 72.75 125 PHE A O 1
ATOM 963 N N . ASP A 1 126 ? -0.370 0.593 -13.321 1.00 83.12 126 ASP A N 1
ATOM 964 C CA . ASP A 1 126 ? 0.869 1.377 -13.318 1.00 83.12 126 ASP A CA 1
ATOM 965 C C . ASP A 1 126 ? 0.895 2.367 -12.141 1.00 83.12 126 ASP A C 1
ATOM 967 O O . ASP A 1 126 ? 0.531 2.023 -11.016 1.00 83.12 126 ASP A O 1
ATOM 971 N N . THR A 1 127 ? 1.387 3.587 -12.360 1.00 91.81 127 THR A N 1
ATOM 972 C CA . THR A 1 127 ? 1.405 4.639 -11.340 1.00 91.81 127 THR A CA 1
ATOM 973 C C . THR A 1 127 ? 0.030 5.279 -11.225 1.00 91.81 127 THR A C 1
ATOM 975 O O . THR A 1 127 ? -0.538 5.707 -12.228 1.00 91.81 127 THR A O 1
ATOM 978 N N . VAL A 1 128 ? -0.471 5.383 -9.998 1.00 94.06 128 VAL A N 1
ATOM 979 C CA . VAL A 1 128 ? -1.746 6.030 -9.676 1.00 94.06 128 VAL A CA 1
ATOM 980 C C . VAL A 1 128 ? -1.538 7.170 -8.690 1.00 94.06 128 VAL A C 1
ATOM 982 O O . VAL A 1 128 ? -0.575 7.172 -7.922 1.00 94.06 128 VAL A O 1
ATOM 985 N N . GLU A 1 129 ? -2.454 8.135 -8.715 1.00 94.19 129 GLU A N 1
ATOM 986 C CA . GLU A 1 129 ? -2.484 9.267 -7.792 1.00 94.19 129 GLU A CA 1
ATOM 987 C C . GLU A 1 129 ? -3.667 9.128 -6.836 1.00 94.19 129 GLU A C 1
ATOM 989 O O . GLU A 1 129 ? -4.819 9.009 -7.258 1.00 94.19 129 GLU A O 1
ATOM 994 N N . CYS A 1 130 ? -3.393 9.141 -5.534 1.00 95.19 130 CYS A N 1
ATOM 995 C CA . CYS A 1 130 ? -4.444 9.283 -4.535 1.00 95.19 130 CYS A CA 1
ATOM 996 C C . CYS A 1 130 ? -4.908 10.741 -4.459 1.00 95.19 130 CYS A C 1
ATOM 998 O O . CYS A 1 130 ? -4.127 11.662 -4.674 1.00 95.19 130 CYS A O 1
ATOM 1000 N N . ARG A 1 131 ? -6.150 10.976 -4.022 1.00 94.56 131 ARG A N 1
ATOM 1001 C CA . ARG A 1 131 ? -6.671 12.328 -3.744 1.00 94.56 131 ARG A CA 1
ATOM 1002 C C . ARG A 1 131 ? -5.831 13.106 -2.716 1.00 94.56 131 ARG A C 1
ATOM 1004 O O . ARG A 1 131 ? -5.872 14.329 -2.716 1.00 94.56 131 ARG A O 1
ATOM 1011 N N . CYS A 1 132 ? -5.056 12.429 -1.864 1.00 93.25 132 CYS A N 1
ATOM 1012 C CA . CYS A 1 132 ? -4.098 13.092 -0.971 1.00 93.25 132 CYS A CA 1
ATOM 1013 C C . CYS A 1 132 ? -2.832 13.617 -1.686 1.00 93.25 132 CYS A C 1
ATOM 1015 O O . CYS A 1 132 ? -1.957 14.176 -1.033 1.00 93.25 132 CYS A O 1
ATOM 1017 N N . GLY A 1 133 ? -2.710 13.418 -3.003 1.00 90.19 133 GLY A N 1
ATOM 1018 C CA . GLY A 1 133 ? -1.572 13.831 -3.828 1.00 90.19 133 GLY A CA 1
ATOM 1019 C C . GLY A 1 133 ? -0.408 12.835 -3.851 1.00 90.19 133 GLY A C 1
ATOM 1020 O O . GLY A 1 133 ? 0.599 13.079 -4.520 1.00 90.19 133 GLY A O 1
ATOM 1021 N N . LEU A 1 134 ? -0.505 11.709 -3.131 1.00 92.31 134 LEU A N 1
ATOM 1022 C CA . LEU A 1 134 ? 0.528 10.676 -3.169 1.00 92.31 134 LEU A CA 1
ATOM 1023 C C . LEU A 1 134 ? 0.441 9.877 -4.473 1.00 92.31 134 LEU A C 1
ATOM 1025 O O . LEU A 1 134 ? -0.583 9.258 -4.765 1.00 92.31 134 LEU A O 1
ATOM 1029 N N . LEU A 1 135 ? 1.553 9.843 -5.206 1.00 92.81 135 LEU A N 1
ATOM 1030 C CA . LEU A 1 135 ? 1.760 8.929 -6.324 1.00 92.81 135 LEU A CA 1
ATOM 1031 C C . LEU A 1 135 ? 2.424 7.645 -5.841 1.00 92.81 135 LEU A C 1
ATOM 1033 O O . LEU A 1 135 ? 3.414 7.706 -5.114 1.00 92.81 135 LEU A O 1
ATOM 1037 N N . PHE A 1 136 ? 1.928 6.501 -6.295 1.00 94.31 136 PHE A N 1
ATOM 1038 C CA . PHE A 1 136 ? 2.498 5.194 -5.974 1.00 94.31 136 PHE A CA 1
ATOM 1039 C C . PHE A 1 136 ? 2.193 4.179 -7.079 1.00 94.31 136 PHE A C 1
ATOM 1041 O O . PHE A 1 136 ? 1.292 4.371 -7.897 1.00 94.31 136 PHE A O 1
ATOM 1048 N N . CYS A 1 137 ? 2.959 3.091 -7.125 1.00 93.19 137 CYS A N 1
ATOM 1049 C CA . CYS A 1 137 ? 2.673 1.972 -8.014 1.00 93.19 137 CYS A CA 1
ATOM 1050 C C . CYS A 1 137 ? 1.446 1.206 -7.509 1.00 93.19 137 CYS A C 1
ATOM 1052 O O . CYS A 1 137 ? 1.448 0.694 -6.390 1.00 93.19 137 CYS A O 1
ATOM 1054 N N . PHE A 1 138 ? 0.431 1.056 -8.358 1.00 91.56 138 PHE A N 1
ATOM 1055 C CA . PHE A 1 138 ? -0.807 0.354 -8.030 1.00 91.56 138 PHE A CA 1
ATOM 1056 C C . PHE A 1 138 ? -0.560 -1.092 -7.576 1.00 91.56 138 PHE A C 1
ATOM 1058 O O . PHE A 1 138 ? -1.158 -1.551 -6.608 1.00 91.56 138 PHE A O 1
ATOM 1065 N N . ARG A 1 139 ? 0.367 -1.804 -8.236 1.00 86.06 139 ARG A N 1
ATOM 1066 C CA . ARG A 1 139 ? 0.672 -3.210 -7.926 1.00 86.06 139 ARG A CA 1
ATOM 1067 C C . ARG A 1 139 ? 1.407 -3.359 -6.604 1.00 86.06 139 ARG A C 1
ATOM 1069 O O . ARG A 1 139 ? 0.950 -4.085 -5.731 1.00 86.06 139 ARG A O 1
ATOM 1076 N N . CYS A 1 140 ? 2.572 -2.721 -6.473 1.00 86.75 140 CYS A N 1
ATOM 1077 C CA . CYS A 1 140 ? 3.478 -2.979 -5.354 1.00 86.75 140 CYS A CA 1
ATOM 1078 C C . CYS A 1 140 ? 3.291 -2.039 -4.162 1.00 86.75 140 CYS A C 1
ATOM 1080 O O . CYS A 1 140 ? 3.790 -2.345 -3.081 1.00 86.75 140 CYS A O 1
ATOM 1082 N N . ARG A 1 141 ? 2.552 -0.935 -4.342 1.00 91.06 141 ARG A N 1
ATOM 1083 C CA . ARG A 1 141 ? 2.337 0.140 -3.359 1.00 91.06 141 ARG A CA 1
ATOM 1084 C C . ARG A 1 141 ? 3.612 0.878 -2.931 1.00 91.06 141 ARG A C 1
ATOM 1086 O O . ARG A 1 141 ? 3.575 1.652 -1.981 1.00 91.06 141 ARG A O 1
ATOM 1093 N N . LEU A 1 142 ? 4.720 0.662 -3.642 1.00 90.75 142 LEU A N 1
ATOM 1094 C CA . LEU A 1 142 ? 5.955 1.433 -3.496 1.00 90.75 142 LEU A CA 1
ATOM 1095 C C . LEU A 1 142 ? 5.892 2.712 -4.339 1.00 90.75 142 LEU A C 1
ATOM 1097 O O . LEU A 1 142 ? 4.942 2.947 -5.091 1.00 90.75 142 LEU A O 1
ATOM 1101 N N . ASP A 1 143 ? 6.940 3.522 -4.230 1.00 91.50 143 ASP A N 1
ATOM 1102 C CA . ASP A 1 143 ? 7.145 4.701 -5.066 1.00 91.50 143 ASP A CA 1
ATOM 1103 C C . ASP A 1 143 ? 7.046 4.372 -6.575 1.00 91.50 143 ASP A C 1
ATOM 1105 O O . ASP A 1 143 ? 7.412 3.269 -6.995 1.00 91.50 143 ASP A O 1
ATOM 1109 N N . PRO A 1 144 ? 6.581 5.320 -7.417 1.00 94.19 144 PRO A N 1
ATOM 1110 C CA . PRO A 1 144 ? 6.578 5.163 -8.867 1.00 94.19 144 PRO A CA 1
ATOM 1111 C C . PRO A 1 144 ? 7.979 4.833 -9.372 1.00 94.19 144 PRO A C 1
ATOM 1113 O O . PRO A 1 144 ? 8.901 5.637 -9.230 1.00 94.19 144 PRO A O 1
ATOM 1116 N N . HIS A 1 145 ? 8.125 3.648 -9.956 1.00 91.94 145 HIS A N 1
ATOM 1117 C CA . HIS A 1 145 ? 9.437 3.060 -10.192 1.00 91.94 145 HIS A CA 1
ATOM 1118 C C . HIS A 1 145 ? 9.734 2.744 -11.655 1.00 91.94 145 HIS A C 1
ATOM 1120 O O . HIS A 1 145 ? 10.600 1.925 -11.945 1.00 91.94 145 HIS A O 1
ATOM 1126 N N . ALA A 1 146 ? 9.045 3.388 -12.596 1.00 90.50 146 ALA A N 1
ATOM 1127 C CA . ALA A 1 146 ? 9.424 3.296 -14.001 1.00 90.50 146 ALA A CA 1
ATOM 1128 C C . ALA A 1 146 ? 10.863 3.833 -14.201 1.00 90.50 146 ALA A C 1
ATOM 1130 O O . ALA A 1 146 ? 11.219 4.848 -13.597 1.00 90.50 146 ALA A O 1
ATOM 1131 N N . PRO A 1 147 ? 11.702 3.185 -15.033 1.00 90.50 147 PRO A N 1
ATOM 1132 C CA . PRO A 1 147 ? 11.399 2.034 -15.893 1.00 90.50 147 PRO A CA 1
ATOM 1133 C C . PRO A 1 147 ? 11.571 0.655 -15.226 1.00 90.50 147 PRO A C 1
ATOM 1135 O O . PRO A 1 147 ? 11.297 -0.359 -15.863 1.00 90.50 147 PRO A O 1
ATOM 1138 N N . ALA A 1 148 ? 12.023 0.581 -13.971 1.00 88.06 148 ALA A N 1
ATOM 1139 C CA . ALA A 1 148 ? 12.148 -0.690 -13.265 1.00 88.06 148 ALA A CA 1
ATOM 1140 C C . ALA A 1 148 ? 10.784 -1.364 -13.054 1.00 88.06 148 ALA A C 1
ATOM 1142 O O . ALA A 1 148 ? 9.755 -0.724 -12.839 1.00 88.06 148 ALA A O 1
ATOM 1143 N N . THR A 1 149 ? 10.777 -2.692 -13.076 1.00 84.00 149 THR A N 1
ATOM 1144 C CA . THR A 1 149 ? 9.602 -3.495 -12.714 1.00 84.00 149 THR A CA 1
ATOM 1145 C C . THR A 1 149 ? 9.497 -3.643 -11.194 1.00 84.00 149 THR A C 1
ATOM 1147 O O . THR A 1 149 ? 10.501 -3.555 -10.484 1.00 84.00 149 THR A O 1
ATOM 1150 N N . CYS A 1 150 ? 8.301 -3.954 -10.675 1.00 83.44 150 CYS A N 1
ATOM 1151 C CA . CYS A 1 150 ? 8.103 -4.182 -9.235 1.00 83.44 150 CYS A CA 1
ATOM 1152 C C . CYS A 1 150 ? 9.055 -5.258 -8.678 1.00 83.44 150 CYS A C 1
ATOM 1154 O O . CYS A 1 150 ? 9.545 -5.145 -7.556 1.00 83.44 150 CYS A O 1
ATOM 1156 N N . ILE A 1 151 ? 9.329 -6.296 -9.478 1.00 80.12 151 ILE A N 1
ATOM 1157 C CA . ILE A 1 151 ? 10.216 -7.407 -9.114 1.00 80.12 151 ILE A CA 1
ATOM 1158 C C . ILE A 1 151 ? 11.662 -6.918 -8.984 1.00 80.12 151 ILE A C 1
ATOM 1160 O O . ILE A 1 151 ? 12.334 -7.247 -8.009 1.00 80.12 151 ILE A O 1
ATOM 1164 N N . GLN A 1 152 ? 12.139 -6.113 -9.937 1.00 81.81 152 GLN A N 1
ATOM 1165 C CA . GLN A 1 152 ? 13.498 -5.570 -9.907 1.00 81.81 152 GLN A CA 1
ATOM 1166 C C . GLN A 1 152 ? 13.721 -4.672 -8.684 1.00 81.81 152 GLN A C 1
ATOM 1168 O O . GLN A 1 152 ? 14.735 -4.830 -8.008 1.00 81.81 152 GLN A O 1
ATOM 1173 N N . VAL A 1 153 ? 12.766 -3.791 -8.361 1.00 85.62 153 VAL A N 1
ATOM 1174 C CA . VAL A 1 153 ? 12.846 -2.907 -7.182 1.00 85.62 153 VAL A CA 1
ATOM 1175 C C . VAL A 1 153 ? 12.877 -3.708 -5.889 1.00 85.62 153 VAL A C 1
ATOM 1177 O O . VAL A 1 153 ? 13.758 -3.505 -5.063 1.00 85.62 153 VAL A O 1
ATOM 1180 N N . ARG A 1 154 ? 11.985 -4.688 -5.728 1.00 79.81 154 ARG A N 1
ATOM 1181 C CA . ARG A 1 154 ? 11.978 -5.521 -4.520 1.00 79.81 154 ARG A CA 1
ATOM 1182 C C . ARG A 1 154 ? 13.263 -6.330 -4.373 1.00 79.81 154 ARG A C 1
ATOM 1184 O O . ARG A 1 154 ? 13.791 -6.467 -3.274 1.00 79.81 154 ARG A O 1
ATOM 1191 N N . ASN A 1 155 ? 13.766 -6.891 -5.470 1.00 75.69 155 ASN A N 1
ATOM 1192 C CA . ASN A 1 155 ? 15.037 -7.608 -5.456 1.00 75.69 155 ASN A CA 1
ATOM 1193 C C . ASN A 1 155 ? 16.204 -6.679 -5.120 1.00 75.69 155 ASN A C 1
ATOM 1195 O O . ASN A 1 155 ? 17.172 -7.141 -4.531 1.00 75.69 155 ASN A O 1
ATOM 1199 N N . TRP A 1 156 ? 16.118 -5.403 -5.493 1.00 80.25 156 TRP A N 1
ATOM 1200 C CA . TRP A 1 156 ? 17.092 -4.384 -5.134 1.00 80.25 156 TRP A CA 1
ATOM 1201 C C . TRP A 1 156 ? 17.046 -4.039 -3.643 1.00 80.25 156 TRP A C 1
ATOM 1203 O O . TRP A 1 156 ? 18.077 -4.112 -2.988 1.00 80.25 156 TRP A O 1
ATOM 1213 N N . GLU A 1 157 ? 15.865 -3.761 -3.082 1.00 73.44 157 GLU A N 1
ATOM 1214 C CA . GLU A 1 157 ? 15.692 -3.487 -1.643 1.00 73.44 157 GLU A CA 1
ATOM 1215 C C . GLU A 1 157 ? 16.191 -4.658 -0.783 1.00 73.44 157 GLU A C 1
ATOM 1217 O O . GLU A 1 157 ? 16.919 -4.470 0.186 1.00 73.44 157 GLU A O 1
ATOM 1222 N N . LYS A 1 158 ? 15.917 -5.895 -1.216 1.00 66.88 158 LYS A N 1
ATOM 1223 C CA . LYS A 1 158 ? 16.409 -7.115 -0.560 1.00 66.88 158 LYS A CA 1
ATOM 1224 C C . LYS A 1 158 ? 17.938 -7.295 -0.610 1.00 66.88 158 LYS A C 1
ATOM 1226 O O . LYS A 1 158 ? 18.447 -8.158 0.101 1.00 66.88 158 LYS A O 1
ATOM 1231 N N . ARG A 1 159 ? 18.682 -6.554 -1.450 1.00 60.97 159 ARG A N 1
ATOM 1232 C CA . ARG A 1 159 ? 20.162 -6.609 -1.491 1.00 60.97 159 ARG A CA 1
ATOM 1233 C C . ARG A 1 159 ? 20.808 -5.788 -0.379 1.00 60.97 159 ARG A C 1
ATOM 1235 O O . ARG A 1 159 ? 21.873 -6.184 0.086 1.00 60.97 159 ARG A O 1
ATOM 1242 N N . ASP A 1 160 ? 20.185 -4.680 0.019 1.00 45.56 160 ASP A N 1
ATOM 1243 C CA . ASP A 1 160 ? 20.747 -3.744 1.000 1.00 45.56 160 ASP A CA 1
ATOM 1244 C C . ASP A 1 160 ? 20.387 -4.116 2.458 1.00 45.56 160 ASP A C 1
ATOM 1246 O O . ASP A 1 160 ? 21.092 -3.696 3.371 1.00 45.56 160 ASP A O 1
ATOM 1250 N N . ASP A 1 161 ? 19.386 -4.983 2.678 1.00 38.69 161 ASP A N 1
ATOM 1251 C CA . ASP A 1 161 ? 18.938 -5.442 4.011 1.00 38.69 161 ASP A CA 1
ATOM 1252 C C . ASP A 1 161 ? 19.702 -6.662 4.576 1.00 38.69 161 ASP A C 1
ATOM 1254 O O . ASP A 1 161 ? 19.383 -7.172 5.650 1.00 38.69 161 ASP A O 1
ATOM 1258 N N . PHE A 1 162 ? 20.763 -7.140 3.911 1.00 41.06 162 PHE A N 1
ATOM 1259 C CA . PHE A 1 162 ? 21.642 -8.188 4.462 1.00 41.06 162 PHE A CA 1
ATOM 1260 C C . PHE A 1 162 ? 22.701 -7.621 5.426 1.00 41.06 162 PHE A C 1
ATOM 1262 O O . PHE A 1 162 ? 23.902 -7.870 5.312 1.00 41.06 162 PHE A O 1
ATOM 1269 N N . GLY A 1 163 ? 22.204 -6.878 6.415 1.00 33.75 163 GLY A N 1
ATOM 1270 C CA . GLY A 1 163 ? 22.825 -6.645 7.711 1.00 33.75 163 GLY A CA 1
ATOM 1271 C C . GLY A 1 163 ? 21.993 -7.312 8.814 1.00 33.75 163 GLY A C 1
ATOM 1272 O O . GLY A 1 163 ? 21.217 -6.645 9.474 1.00 33.75 163 GLY A O 1
ATOM 1273 N N . VAL A 1 164 ? 22.179 -8.624 9.009 1.00 34.25 164 VAL A N 1
ATOM 1274 C CA . VAL A 1 164 ? 22.054 -9.358 10.293 1.00 34.25 164 VAL A CA 1
ATOM 1275 C C . VAL A 1 164 ? 20.751 -9.168 11.122 1.00 34.25 164 VAL A C 1
ATOM 1277 O O . VAL A 1 164 ? 20.691 -8.309 11.993 1.00 34.25 164 VAL A O 1
ATOM 1280 N N . THR A 1 165 ? 19.751 -10.059 10.977 1.00 36.16 165 THR A N 1
ATOM 1281 C CA . THR A 1 165 ? 19.307 -11.078 11.983 1.00 36.16 165 THR A CA 1
ATOM 1282 C C . THR A 1 165 ? 17.904 -11.680 11.734 1.00 36.16 165 THR A C 1
ATOM 1284 O O . THR A 1 165 ? 17.015 -11.038 11.192 1.00 36.16 165 THR A O 1
ATOM 1287 N N . ALA A 1 166 ? 17.758 -12.932 12.211 1.00 35.44 166 ALA A N 1
ATOM 1288 C CA . ALA A 1 166 ? 16.545 -13.669 12.608 1.00 35.44 166 ALA A CA 1
ATOM 1289 C C . ALA A 1 166 ? 15.474 -14.001 11.543 1.00 35.44 166 ALA A C 1
ATOM 1291 O O . ALA A 1 166 ? 14.333 -13.585 11.676 1.00 35.44 166 ALA A O 1
ATOM 1292 N N . ASP A 1 167 ? 15.853 -14.769 10.506 1.00 44.28 167 ASP A N 1
ATOM 1293 C CA . ASP A 1 167 ? 15.090 -15.925 9.955 1.00 44.28 167 ASP A CA 1
ATOM 1294 C C . ASP A 1 167 ? 15.593 -16.349 8.553 1.00 44.28 167 ASP A C 1
ATOM 1296 O O . ASP A 1 167 ? 14.839 -16.570 7.600 1.00 44.28 167 ASP A O 1
ATOM 1300 N N . GLU A 1 168 ? 16.911 -16.512 8.392 1.00 47.62 168 GLU A N 1
ATOM 1301 C CA . GLU A 1 168 ? 17.533 -16.868 7.102 1.00 47.62 168 GLU A CA 1
ATOM 1302 C C . GLU A 1 168 ? 17.028 -18.197 6.510 1.00 47.62 168 GLU A C 1
ATOM 1304 O O . GLU A 1 168 ? 17.052 -18.394 5.291 1.00 47.62 168 GLU A O 1
ATOM 1309 N N . LYS A 1 169 ? 16.526 -19.111 7.348 1.00 42.41 169 LYS A N 1
ATOM 1310 C CA . LYS A 1 169 ? 15.949 -20.384 6.895 1.00 42.41 169 LYS A CA 1
ATOM 1311 C C . LYS A 1 169 ? 14.504 -20.218 6.418 1.00 42.41 169 LYS A C 1
ATOM 1313 O O . LYS A 1 169 ? 14.182 -20.728 5.347 1.00 42.41 169 LYS A O 1
ATOM 1318 N N . SER A 1 170 ? 13.674 -19.460 7.137 1.00 45.56 170 SER A N 1
ATOM 1319 C CA . SER A 1 170 ? 12.258 -19.254 6.799 1.00 45.56 170 SER A CA 1
ATOM 1320 C C . SER A 1 170 ? 12.102 -18.384 5.550 1.00 45.56 170 SER A C 1
ATOM 1322 O O . SER A 1 170 ? 11.425 -18.777 4.602 1.00 45.56 170 SER A O 1
ATOM 1324 N N . PHE A 1 171 ? 12.811 -17.253 5.467 1.00 43.00 171 PHE A N 1
ATOM 1325 C CA . PHE A 1 171 ? 12.739 -16.362 4.301 1.00 43.00 171 PHE A CA 1
ATOM 1326 C C . PHE A 1 171 ? 13.421 -16.947 3.060 1.00 43.00 171 PHE A C 1
ATOM 1328 O O . PHE A 1 171 ? 12.905 -16.826 1.945 1.00 43.00 171 PHE A O 1
ATOM 1335 N N . GLY A 1 172 ? 14.553 -17.637 3.239 1.00 44.00 172 GLY A N 1
ATOM 1336 C CA . GLY A 1 172 ? 15.224 -18.360 2.161 1.00 44.00 172 GLY A CA 1
ATOM 1337 C C . GLY A 1 172 ? 14.363 -19.492 1.595 1.00 44.00 172 GLY A C 1
ATOM 1338 O O . GLY A 1 172 ? 14.338 -19.687 0.378 1.00 44.00 172 GLY A O 1
ATOM 1339 N N . TRP A 1 173 ? 13.620 -20.197 2.455 1.00 51.25 173 TRP A N 1
ATOM 1340 C CA . TRP A 1 173 ? 12.651 -21.209 2.041 1.00 51.25 173 TRP A CA 1
ATOM 1341 C C . TRP A 1 173 ? 11.464 -20.586 1.299 1.00 51.25 173 TRP A C 1
ATOM 1343 O O . TRP A 1 173 ? 11.140 -21.071 0.219 1.00 51.25 173 TRP A O 1
ATOM 1353 N N . ILE A 1 174 ? 10.884 -19.483 1.793 1.00 49.41 174 ILE A N 1
ATOM 1354 C CA . ILE A 1 174 ? 9.775 -18.780 1.120 1.00 49.41 174 ILE A CA 1
ATOM 1355 C C . ILE A 1 174 ? 10.198 -18.358 -0.287 1.00 49.41 174 ILE A C 1
ATOM 1357 O O . ILE A 1 174 ? 9.504 -18.648 -1.256 1.00 49.41 174 ILE A O 1
ATOM 1361 N N . ILE A 1 175 ? 11.370 -17.739 -0.441 1.00 52.16 175 ILE A N 1
ATOM 1362 C CA . ILE A 1 175 ? 11.853 -17.326 -1.762 1.00 52.16 175 ILE A CA 1
ATOM 1363 C C . ILE A 1 175 ? 12.039 -18.543 -2.673 1.00 52.16 175 ILE A C 1
ATOM 1365 O O . ILE A 1 175 ? 11.647 -18.486 -3.835 1.00 52.16 175 ILE A O 1
ATOM 1369 N N . ARG A 1 176 ? 12.626 -19.644 -2.189 1.00 56.25 176 ARG A N 1
ATOM 1370 C CA . ARG A 1 176 ? 12.911 -20.826 -3.025 1.00 56.25 176 ARG A CA 1
ATOM 1371 C C . ARG A 1 176 ? 11.672 -21.649 -3.377 1.00 56.25 176 ARG A C 1
ATOM 1373 O O . ARG A 1 176 ? 11.641 -22.194 -4.472 1.00 56.25 176 ARG A O 1
ATOM 1380 N N . ASN A 1 177 ? 10.678 -21.713 -2.495 1.00 63.06 177 ASN A N 1
ATOM 1381 C CA . ASN A 1 177 ? 9.553 -22.647 -2.614 1.00 63.06 177 ASN A CA 1
ATOM 1382 C C . ASN A 1 177 ? 8.207 -21.969 -2.910 1.00 63.06 177 ASN A C 1
ATOM 1384 O O . ASN A 1 177 ? 7.209 -22.653 -3.121 1.00 63.06 177 ASN A O 1
ATOM 1388 N N . THR A 1 178 ? 8.160 -20.635 -2.973 1.00 69.38 178 THR A N 1
ATOM 1389 C CA . THR A 1 178 ? 6.934 -19.894 -3.301 1.00 69.38 178 THR A CA 1
ATOM 1390 C C . THR A 1 178 ? 7.105 -19.014 -4.542 1.00 69.38 178 THR A C 1
ATOM 1392 O O . THR A 1 178 ? 8.204 -18.536 -4.851 1.00 69.38 178 THR A O 1
ATOM 1395 N N . LYS A 1 179 ? 6.007 -18.796 -5.275 1.00 72.81 179 LYS A N 1
ATOM 1396 C CA . LYS A 1 179 ? 5.853 -17.674 -6.210 1.00 72.81 179 LYS A CA 1
ATOM 1397 C C . LYS A 1 179 ? 4.836 -16.706 -5.652 1.00 72.81 179 LYS A C 1
ATOM 1399 O O . LYS A 1 179 ? 3.955 -17.065 -4.886 1.00 72.81 179 LYS A O 1
ATOM 1404 N N . GLU A 1 180 ? 4.956 -15.459 -6.050 1.00 71.75 180 GLU A N 1
ATOM 1405 C CA . GLU A 1 180 ? 4.049 -14.425 -5.592 1.00 71.75 180 GLU A CA 1
ATOM 1406 C C . GLU A 1 180 ? 2.802 -14.383 -6.472 1.00 71.75 180 GLU A C 1
ATOM 1408 O O . GLU A 1 180 ? 2.864 -14.590 -7.684 1.00 71.75 180 GLU A O 1
ATOM 1413 N N . CYS A 1 181 ? 1.659 -14.077 -5.864 1.00 75.50 181 CYS A N 1
ATOM 1414 C CA . CYS A 1 181 ? 0.448 -13.809 -6.616 1.00 75.50 181 CYS A CA 1
ATOM 1415 C C . CYS A 1 181 ? 0.673 -12.619 -7.571 1.00 75.50 181 CYS A C 1
ATOM 1417 O O . CYS A 1 181 ? 1.008 -11.532 -7.106 1.00 75.50 181 CYS A O 1
ATOM 1419 N N . PRO A 1 182 ? 0.403 -12.742 -8.877 1.00 71.12 182 PRO A N 1
ATOM 1420 C CA . PRO A 1 182 ? 0.563 -11.636 -9.828 1.00 71.12 182 PRO A CA 1
ATOM 1421 C C . PRO A 1 182 ? -0.370 -10.446 -9.545 1.00 71.12 182 PRO A C 1
ATOM 1423 O O . PRO A 1 182 ? -0.106 -9.338 -10.008 1.00 71.12 182 PRO A O 1
ATOM 1426 N N . LYS A 1 183 ? -1.444 -10.667 -8.773 1.00 67.12 183 LYS A N 1
ATOM 1427 C CA . LYS A 1 183 ? -2.411 -9.641 -8.366 1.00 67.12 183 LYS A CA 1
ATOM 1428 C C . LYS A 1 183 ? -2.028 -8.963 -7.047 1.00 67.12 183 LYS A C 1
ATOM 1430 O O . LYS A 1 183 ? -1.873 -7.752 -7.013 1.00 67.12 183 LYS A O 1
ATOM 1435 N N . CYS A 1 184 ? -1.883 -9.723 -5.957 1.00 68.94 184 CYS A N 1
ATOM 1436 C CA . CYS A 1 184 ? -1.674 -9.158 -4.610 1.00 68.94 184 CYS A CA 1
ATOM 1437 C C . CYS A 1 184 ? -0.264 -9.375 -4.036 1.00 68.94 184 CYS A C 1
ATOM 1439 O O . CYS A 1 184 ? 0.024 -8.941 -2.923 1.00 68.94 184 CYS A O 1
ATOM 1441 N N . MET A 1 185 ? 0.594 -10.088 -4.769 1.00 67.62 185 MET A N 1
ATOM 1442 C CA . MET A 1 185 ? 1.967 -10.462 -4.407 1.00 67.62 185 MET A CA 1
ATOM 1443 C C . MET A 1 185 ? 2.111 -11.291 -3.127 1.00 67.62 185 MET A C 1
ATOM 1445 O O . MET A 1 185 ? 3.224 -11.471 -2.640 1.00 67.62 185 MET A O 1
ATOM 1449 N N . SER A 1 186 ? 1.018 -11.835 -2.581 1.00 71.56 186 SER A N 1
ATOM 1450 C CA . SER A 1 186 ? 1.116 -12.806 -1.491 1.00 71.56 186 SER A CA 1
ATOM 1451 C C . SER A 1 186 ? 1.935 -14.018 -1.938 1.00 71.56 186 SER A C 1
ATOM 1453 O O . SER A 1 186 ? 1.705 -14.497 -3.052 1.00 71.56 186 SER A O 1
ATOM 1455 N N . PRO A 1 187 ? 2.865 -14.518 -1.108 1.00 74.25 187 PRO A N 1
ATOM 1456 C CA . PRO A 1 187 ? 3.612 -15.727 -1.421 1.00 74.25 187 PRO A CA 1
ATOM 1457 C C . PRO A 1 187 ? 2.654 -16.922 -1.486 1.00 74.25 187 PRO A C 1
ATOM 1459 O O . PRO A 1 187 ? 1.783 -17.092 -0.635 1.00 74.25 187 PRO A O 1
ATOM 1462 N N . ILE A 1 188 ? 2.798 -17.727 -2.530 1.00 76.88 188 ILE A N 1
ATOM 1463 C CA . ILE A 1 188 ? 2.012 -18.919 -2.829 1.00 76.88 188 ILE A CA 1
ATOM 1464 C C . ILE A 1 188 ? 2.997 -20.061 -3.039 1.00 76.88 188 ILE A C 1
ATOM 1466 O O . ILE A 1 188 ? 3.825 -20.026 -3.947 1.00 76.88 188 ILE A O 1
ATOM 1470 N N . GLU A 1 189 ? 2.914 -21.075 -2.192 1.00 81.25 189 GLU A N 1
ATOM 1471 C CA . GLU A 1 189 ? 3.605 -22.346 -2.390 1.00 81.25 189 GLU A CA 1
ATOM 1472 C C . GLU A 1 189 ? 2.861 -23.181 -3.443 1.00 81.25 189 GLU A C 1
ATOM 1474 O O . GLU A 1 189 ? 1.627 -23.265 -3.410 1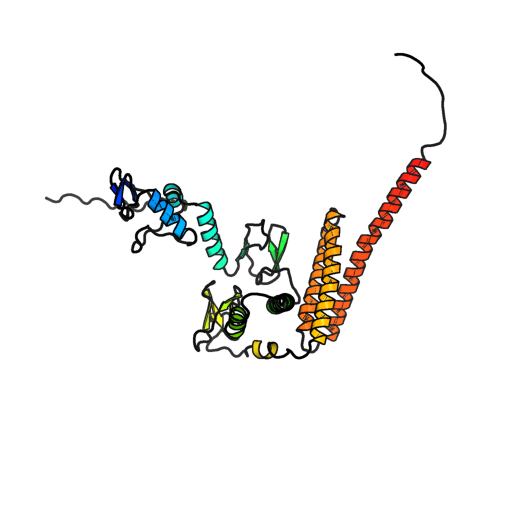.00 81.25 189 GLU A O 1
ATOM 1479 N N . LYS A 1 190 ? 3.587 -23.819 -4.373 1.00 75.12 190 LYS A N 1
ATOM 1480 C CA . LYS A 1 190 ? 2.967 -24.768 -5.311 1.00 75.12 190 LYS A CA 1
ATOM 1481 C C . LYS A 1 190 ? 2.684 -26.072 -4.571 1.00 75.12 190 LYS A C 1
ATOM 1483 O O . LYS A 1 190 ? 3.585 -26.873 -4.352 1.00 75.12 190 LYS A O 1
ATOM 1488 N N . GLN A 1 191 ? 1.429 -26.300 -4.204 1.00 64.06 191 GLN A N 1
ATOM 1489 C CA . GLN A 1 191 ? 0.989 -27.577 -3.644 1.00 64.06 191 GLN A CA 1
ATOM 1490 C C . GLN A 1 191 ? 0.414 -28.436 -4.784 1.00 64.06 191 GLN A C 1
ATOM 1492 O O . GLN A 1 191 ? -0.767 -28.339 -5.102 1.00 64.06 191 GLN A O 1
ATOM 1497 N N . GLY A 1 192 ? 1.269 -29.228 -5.449 1.00 68.00 192 GLY A N 1
ATOM 1498 C CA . GLY A 1 192 ? 0.878 -30.184 -6.501 1.00 68.00 192 GLY A CA 1
ATOM 1499 C C . GLY A 1 192 ? 1.394 -29.879 -7.919 1.00 68.00 192 GLY A C 1
ATOM 1500 O O . GLY A 1 192 ? 2.217 -28.991 -8.133 1.00 68.00 192 GLY A O 1
ATOM 1501 N N . GLY A 1 193 ? 0.921 -30.656 -8.901 1.00 70.75 193 GLY A N 1
ATOM 1502 C CA . GLY A 1 193 ? 1.371 -30.606 -10.303 1.00 70.75 193 GLY A CA 1
ATOM 1503 C C . GLY A 1 193 ? 0.539 -29.728 -11.246 1.00 70.75 193 GLY A C 1
ATOM 1504 O O . GLY A 1 193 ? 0.889 -29.617 -12.413 1.00 70.75 193 GLY A O 1
ATOM 1505 N N . CYS A 1 194 ? -0.550 -29.113 -10.772 1.00 77.44 194 CYS A N 1
ATOM 1506 C CA . CYS A 1 194 ? -1.410 -28.275 -11.611 1.00 77.44 194 CYS A CA 1
ATOM 1507 C C . CYS A 1 194 ? -0.822 -26.866 -11.778 1.00 77.44 194 CYS A C 1
ATOM 1509 O O . CYS A 1 194 ? -0.371 -26.254 -10.808 1.00 77.44 194 CYS A O 1
ATOM 1511 N N . ASP A 1 195 ? -0.860 -26.333 -12.999 1.00 80.81 195 ASP A N 1
ATOM 1512 C CA . ASP A 1 195 ? -0.388 -24.974 -13.295 1.00 80.81 195 ASP A CA 1
ATOM 1513 C C . ASP A 1 195 ? -1.469 -23.907 -13.098 1.00 80.81 195 ASP A C 1
ATOM 1515 O O . ASP A 1 195 ? -1.167 -22.714 -13.148 1.00 80.81 195 ASP A O 1
ATOM 1519 N N . HIS A 1 196 ? -2.707 -24.323 -12.825 1.00 84.94 196 HIS A N 1
ATOM 1520 C CA . HIS A 1 196 ? -3.774 -23.447 -12.362 1.00 84.94 196 HIS A CA 1
ATOM 1521 C C . HIS A 1 196 ? -3.601 -23.161 -10.869 1.00 84.94 196 HIS A C 1
ATOM 1523 O O . HIS A 1 196 ? -3.796 -24.038 -10.027 1.00 84.94 196 HIS A O 1
ATOM 1529 N N . MET A 1 197 ? -3.251 -21.924 -10.528 1.00 86.38 197 MET A N 1
ATOM 1530 C CA . MET A 1 197 ? -3.098 -21.484 -9.145 1.00 86.38 197 MET A CA 1
ATOM 1531 C C . MET A 1 197 ? -4.180 -20.488 -8.770 1.00 86.38 197 MET A C 1
ATOM 1533 O O . MET A 1 197 ? -4.413 -19.517 -9.482 1.00 86.38 197 MET A O 1
ATOM 1537 N N . ARG A 1 198 ? -4.779 -20.678 -7.594 1.00 85.31 198 ARG A N 1
ATOM 1538 C CA . ARG A 1 198 ? -5.699 -19.717 -6.986 1.00 85.31 198 ARG A CA 1
ATOM 1539 C C . ARG A 1 198 ? -5.074 -19.122 -5.733 1.00 85.31 198 ARG A C 1
ATOM 1541 O O . ARG A 1 198 ? -4.714 -19.842 -4.803 1.00 85.31 198 ARG A O 1
ATOM 1548 N N . CYS A 1 199 ? -4.933 -17.799 -5.691 1.00 83.94 199 CYS A N 1
ATOM 1549 C CA . CYS A 1 199 ? -4.385 -17.120 -4.521 1.00 83.94 199 CYS A CA 1
ATOM 1550 C C . CYS A 1 199 ? -5.330 -17.251 -3.320 1.00 83.94 199 CYS A C 1
ATOM 1552 O O . CYS A 1 199 ? -6.475 -16.823 -3.396 1.00 83.94 199 CYS A O 1
ATOM 1554 N N . ARG A 1 200 ? -4.845 -17.750 -2.177 1.00 84.44 200 ARG A N 1
ATOM 1555 C CA . ARG A 1 200 ? -5.665 -17.852 -0.953 1.00 84.44 200 ARG A CA 1
ATOM 1556 C C . ARG A 1 200 ? -6.062 -16.492 -0.368 1.00 84.44 200 ARG A C 1
ATOM 1558 O O . ARG A 1 200 ? -7.075 -16.406 0.310 1.00 84.44 200 ARG A O 1
ATOM 1565 N N . LYS A 1 201 ? -5.279 -15.439 -0.640 1.00 76.19 201 LYS A N 1
ATOM 1566 C CA . LYS A 1 201 ? -5.543 -14.086 -0.131 1.00 76.19 201 LYS A CA 1
ATOM 1567 C C . LYS A 1 201 ? -6.572 -13.332 -0.977 1.00 76.19 201 LYS A C 1
ATOM 1569 O O . LYS A 1 201 ? -7.559 -12.843 -0.453 1.00 76.19 201 LYS A O 1
ATOM 1574 N N . CYS A 1 202 ? -6.334 -13.218 -2.284 1.00 74.38 202 CYS A N 1
ATOM 1575 C CA . CYS A 1 202 ? -7.140 -12.364 -3.171 1.00 74.38 202 CYS A CA 1
ATOM 1576 C C . CYS A 1 202 ? -7.995 -13.146 -4.183 1.00 74.38 202 CYS A C 1
ATOM 1578 O O . CYS A 1 202 ? -8.580 -12.538 -5.084 1.00 74.38 202 CYS A O 1
ATOM 1580 N N . TYR A 1 203 ? -8.000 -14.482 -4.079 1.00 82.00 203 TYR A N 1
ATOM 1581 C CA . TYR A 1 203 ? -8.734 -15.443 -4.915 1.00 82.00 203 TYR A CA 1
ATOM 1582 C C . TYR A 1 203 ? -8.479 -15.363 -6.420 1.00 82.00 203 TYR A C 1
ATOM 1584 O O . TYR A 1 203 ? -9.184 -16.012 -7.184 1.00 82.00 203 TYR A O 1
ATOM 1592 N N . TYR A 1 204 ? -7.458 -14.618 -6.847 1.00 79.88 204 TYR A N 1
ATOM 1593 C CA . TYR A 1 204 ? -7.075 -14.533 -8.249 1.00 79.88 204 TYR A CA 1
ATOM 1594 C C . TYR A 1 204 ? -6.576 -15.875 -8.762 1.00 79.88 204 TYR A C 1
ATOM 1596 O O . TYR A 1 204 ? -5.705 -16.490 -8.140 1.00 79.88 204 TYR A O 1
ATOM 1604 N N . GLU A 1 205 ? -7.126 -16.284 -9.897 1.00 85.19 205 GLU A N 1
ATOM 1605 C CA . GLU A 1 205 ? -6.794 -17.511 -10.608 1.00 85.19 205 GLU A CA 1
ATOM 1606 C C . GLU A 1 205 ? -5.806 -17.193 -11.725 1.00 85.19 205 GLU A C 1
ATOM 1608 O O . GLU A 1 205 ? -6.063 -16.353 -12.585 1.00 85.19 205 GLU A O 1
ATOM 1613 N N . PHE A 1 206 ? -4.641 -17.821 -11.710 1.00 81.69 206 PHE A N 1
ATOM 1614 C CA . PHE A 1 206 ? -3.564 -17.498 -12.633 1.00 81.69 206 PHE A CA 1
ATOM 1615 C C . PHE A 1 206 ? -2.743 -18.722 -13.000 1.00 81.69 206 PHE A C 1
ATOM 1617 O O . PHE A 1 206 ? -2.714 -19.718 -12.279 1.00 81.69 206 PHE A O 1
ATOM 1624 N N . CYS A 1 207 ? -2.050 -18.635 -14.131 1.00 83.06 207 CYS A N 1
ATOM 1625 C CA . CYS A 1 207 ? -1.087 -19.649 -14.527 1.00 83.06 207 CYS A CA 1
ATOM 1626 C C . CYS A 1 207 ? 0.217 -19.498 -13.729 1.00 83.06 207 CYS A C 1
ATOM 1628 O O . CYS A 1 207 ? 0.829 -18.428 -13.723 1.00 83.06 207 CYS A O 1
ATOM 1630 N N . TRP A 1 208 ? 0.686 -20.584 -13.113 1.00 81.88 208 TRP A N 1
ATOM 1631 C CA . TRP A 1 208 ? 1.929 -20.626 -12.338 1.00 81.88 208 TRP A CA 1
ATOM 1632 C C . TRP A 1 208 ? 3.168 -20.185 -13.128 1.00 81.88 208 TRP A 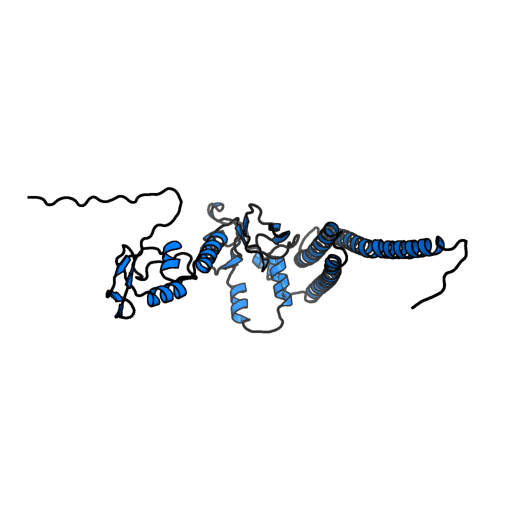C 1
ATOM 1634 O O . TRP A 1 208 ? 4.100 -19.628 -12.545 1.00 81.88 208 TRP A O 1
ATOM 1644 N N . HIS A 1 209 ? 3.208 -20.446 -14.436 1.00 76.62 209 HIS A N 1
ATOM 1645 C CA . HIS A 1 209 ? 4.368 -20.151 -15.278 1.00 76.62 209 HIS A CA 1
ATOM 1646 C C . HIS A 1 209 ? 4.431 -18.680 -15.690 1.00 76.62 209 HIS A C 1
ATOM 1648 O O . HIS A 1 209 ? 5.450 -18.032 -15.463 1.00 76.62 209 HIS A O 1
ATOM 1654 N N . CYS A 1 210 ? 3.345 -18.137 -16.247 1.00 66.81 210 CYS A N 1
ATOM 1655 C CA . CYS A 1 210 ? 3.347 -16.787 -16.819 1.00 66.81 210 CYS A CA 1
ATOM 1656 C C . CYS A 1 210 ? 2.730 -15.710 -15.909 1.00 66.81 210 CYS A C 1
ATOM 1658 O O . CYS A 1 210 ? 2.861 -14.523 -16.196 1.00 66.81 210 CYS A O 1
ATOM 1660 N N . GLY A 1 211 ? 2.019 -16.084 -14.839 1.00 71.00 211 GLY A N 1
ATOM 1661 C CA . GLY A 1 211 ? 1.286 -15.137 -13.990 1.00 71.00 211 GLY A CA 1
ATOM 1662 C C . GLY A 1 211 ? 0.034 -14.523 -14.642 1.00 71.00 211 GLY A C 1
ATOM 1663 O O . GLY A 1 211 ? -0.618 -13.672 -14.036 1.00 71.00 211 GLY A O 1
ATOM 1664 N N . GLY A 1 212 ? -0.315 -14.928 -15.866 1.00 70.31 212 GLY A N 1
ATOM 1665 C CA . GLY A 1 212 ? -1.502 -14.464 -16.587 1.00 70.31 212 GLY A CA 1
ATOM 1666 C C . GLY A 1 212 ? -2.802 -15.056 -16.040 1.00 70.31 212 GLY A C 1
ATOM 1667 O O . GLY A 1 212 ? -2.787 -16.084 -15.363 1.00 70.31 212 GLY A O 1
ATOM 1668 N N . TRP A 1 213 ? -3.932 -14.408 -16.339 1.00 76.69 213 TRP A N 1
ATOM 1669 C CA . TRP A 1 213 ? -5.261 -14.851 -15.900 1.00 76.69 213 TRP A CA 1
ATOM 1670 C C . TRP A 1 213 ? -5.582 -16.247 -16.455 1.00 76.69 213 TRP A C 1
ATOM 1672 O O . TRP A 1 213 ? -5.410 -16.494 -17.653 1.00 76.69 213 TRP A O 1
ATOM 1682 N N . TRP A 1 214 ? -6.033 -17.165 -15.593 1.00 78.75 214 TRP A N 1
ATOM 1683 C CA . TRP A 1 214 ? -6.248 -18.564 -15.981 1.00 78.75 214 TRP A CA 1
ATOM 1684 C C . TRP A 1 214 ? -7.304 -18.737 -17.080 1.00 78.75 214 TRP A C 1
ATOM 1686 O O . TRP A 1 214 ? -7.100 -19.533 -17.986 1.00 78.75 214 TRP A O 1
ATOM 1696 N N . LEU A 1 215 ? -8.374 -17.934 -17.081 1.00 76.12 215 LEU A N 1
ATOM 1697 C CA . LEU A 1 215 ? -9.438 -18.016 -18.095 1.00 76.12 215 LEU A CA 1
ATOM 1698 C C . LEU A 1 215 ? -8.958 -17.770 -19.535 1.00 76.12 215 LEU A C 1
ATOM 1700 O O . LEU A 1 215 ? -9.630 -18.170 -20.477 1.00 76.12 215 LEU A O 1
ATOM 1704 N N . LEU A 1 216 ? -7.803 -17.124 -19.715 1.00 71.56 216 LEU A N 1
ATOM 1705 C CA . LEU A 1 216 ? -7.198 -16.899 -21.032 1.00 71.56 216 LEU A CA 1
ATOM 1706 C C . LEU A 1 216 ? -6.295 -18.065 -21.484 1.00 71.56 216 LEU A C 1
ATOM 1708 O O . LEU A 1 216 ? -5.695 -17.989 -22.554 1.00 71.56 216 LEU A O 1
ATOM 1712 N N . HIS A 1 217 ? -6.166 -19.122 -20.675 1.00 72.25 217 HIS A N 1
ATOM 1713 C CA . HIS A 1 217 ? -5.359 -20.305 -20.964 1.00 72.25 217 HIS A CA 1
ATOM 1714 C C . HIS A 1 217 ? -6.258 -21.471 -21.388 1.00 72.25 217 HIS A C 1
ATOM 1716 O O . HIS A 1 217 ? -6.725 -22.248 -20.560 1.00 72.25 217 HIS A O 1
ATOM 1722 N N . ASP A 1 218 ? -6.469 -21.611 -22.695 1.00 59.75 218 ASP A N 1
ATOM 1723 C CA . ASP A 1 218 ? -7.215 -22.728 -23.277 1.00 59.75 218 ASP A CA 1
ATOM 1724 C C . ASP A 1 218 ? -6.288 -23.947 -23.466 1.00 59.75 218 ASP A C 1
ATOM 1726 O O . ASP A 1 218 ? -5.616 -24.102 -24.487 1.00 59.75 218 ASP A O 1
ATOM 1730 N N . GLY A 1 219 ? -6.159 -24.774 -22.421 1.00 60.78 219 GLY A N 1
ATOM 1731 C CA . GLY A 1 219 ? -5.472 -26.074 -22.490 1.00 60.78 219 GLY A CA 1
ATOM 1732 C C . GLY A 1 219 ? -3.965 -26.099 -22.186 1.00 60.78 219 GLY A C 1
ATOM 1733 O O . GLY A 1 219 ? -3.351 -27.157 -22.309 1.00 60.78 219 GLY A O 1
ATOM 1734 N N . GLY A 1 220 ? -3.349 -24.988 -21.760 1.00 61.06 220 GLY A N 1
ATOM 1735 C CA . GLY A 1 220 ? -1.966 -24.978 -21.251 1.00 61.06 220 GLY A CA 1
ATOM 1736 C C . GLY A 1 220 ? -1.191 -23.678 -21.491 1.00 61.06 220 GLY A C 1
ATOM 1737 O O . GLY A 1 220 ? -1.602 -22.814 -22.264 1.00 61.06 220 GLY A O 1
ATOM 1738 N N . CYS A 1 221 ? -0.043 -23.525 -20.823 1.00 66.06 221 CYS A N 1
ATOM 1739 C CA . CYS A 1 221 ? 0.836 -22.360 -20.969 1.00 66.06 221 CYS A CA 1
ATOM 1740 C C . CYS A 1 221 ? 2.057 -22.693 -21.836 1.00 66.06 221 CYS A C 1
ATOM 1742 O O . CYS A 1 221 ? 2.799 -23.619 -21.528 1.00 66.06 221 CYS A O 1
ATOM 1744 N N . ARG A 1 222 ? 2.295 -21.919 -22.905 1.00 62.09 222 ARG A N 1
ATOM 1745 C CA . ARG A 1 222 ? 3.480 -22.068 -23.780 1.00 62.09 222 ARG A CA 1
ATOM 1746 C C . ARG A 1 222 ? 4.667 -21.189 -23.366 1.00 62.09 222 ARG A C 1
ATOM 1748 O O . ARG A 1 222 ? 5.683 -21.186 -24.055 1.00 62.09 222 ARG A O 1
ATOM 1755 N N . GLN A 1 223 ? 4.538 -20.401 -22.297 1.00 56.44 223 GLN A N 1
ATOM 1756 C CA . GLN A 1 223 ? 5.605 -19.505 -21.849 1.00 56.44 223 GLN A CA 1
ATOM 1757 C C . GLN A 1 223 ? 6.521 -20.187 -20.829 1.00 56.44 223 GLN A C 1
ATOM 1759 O O . GLN A 1 223 ? 6.054 -20.785 -19.863 1.00 56.44 223 GLN A O 1
ATOM 1764 N N . ILE A 1 224 ? 7.831 -20.075 -21.064 1.00 51.88 224 ILE A N 1
ATOM 1765 C CA . ILE A 1 224 ? 8.891 -20.596 -20.194 1.00 51.88 224 ILE A CA 1
ATOM 1766 C C . ILE A 1 224 ? 8.900 -19.807 -18.878 1.00 51.88 224 ILE A C 1
ATOM 1768 O O . ILE A 1 224 ? 8.709 -18.589 -18.874 1.00 51.88 224 ILE A O 1
ATOM 1772 N N . ASP A 1 225 ? 9.138 -20.505 -17.764 1.00 49.38 225 ASP A N 1
ATOM 1773 C CA . ASP A 1 225 ? 9.276 -19.916 -16.432 1.00 49.38 225 ASP A CA 1
ATOM 1774 C C . ASP A 1 225 ? 10.456 -18.935 -16.417 1.00 49.38 225 ASP A C 1
ATOM 1776 O O . ASP A 1 225 ? 11.623 -19.324 -16.368 1.00 49.38 225 ASP A O 1
ATOM 1780 N N . VAL A 1 226 ? 10.149 -17.639 -16.487 1.00 46.44 226 VAL A N 1
ATOM 1781 C CA . VAL A 1 226 ? 11.149 -16.578 -16.673 1.00 46.44 226 VAL A CA 1
ATOM 1782 C C . VAL A 1 226 ? 12.206 -16.613 -15.566 1.00 46.44 226 VAL A C 1
ATOM 1784 O O . VAL A 1 226 ? 13.326 -16.173 -15.772 1.00 46.44 226 VAL A O 1
ATOM 1787 N N . ARG A 1 227 ? 11.892 -17.175 -14.392 1.00 45.38 227 ARG A N 1
ATOM 1788 C CA . ARG A 1 227 ? 12.730 -17.141 -13.191 1.00 45.38 227 ARG A CA 1
ATOM 1789 C C . ARG A 1 227 ? 14.042 -17.932 -13.300 1.00 45.38 227 ARG A C 1
ATOM 1791 O O . ARG A 1 227 ? 15.020 -17.519 -12.669 1.00 45.38 227 ARG A O 1
ATOM 1798 N N . GLU A 1 228 ? 14.103 -19.004 -14.095 1.00 41.50 228 GLU A N 1
ATOM 1799 C CA . GLU A 1 228 ? 15.332 -19.808 -14.226 1.00 41.50 228 GLU A CA 1
ATOM 1800 C C . GLU A 1 228 ? 16.487 -19.026 -14.873 1.00 41.50 228 GLU A C 1
ATOM 1802 O O . GLU A 1 228 ? 17.644 -19.271 -14.534 1.00 41.50 228 GLU A O 1
ATOM 1807 N N . SER A 1 229 ? 16.213 -17.996 -15.686 1.00 41.34 229 SER A N 1
ATOM 1808 C CA . SER A 1 229 ? 17.281 -17.158 -16.253 1.00 41.34 229 SER A CA 1
ATOM 1809 C C . SER A 1 229 ? 17.808 -16.076 -15.295 1.00 41.34 229 SER A C 1
ATOM 1811 O O . SER A 1 229 ? 18.912 -15.575 -15.500 1.00 41.34 229 SER A O 1
ATOM 1813 N N . TRP A 1 230 ? 17.063 -15.697 -14.245 1.00 40.75 230 TRP A N 1
ATOM 1814 C CA . TRP A 1 230 ? 17.403 -14.552 -13.374 1.00 40.75 230 TRP A CA 1
ATOM 1815 C C . TRP A 1 230 ? 18.065 -14.932 -12.050 1.00 40.75 230 TRP A C 1
ATOM 1817 O O . TRP A 1 230 ? 18.772 -14.116 -11.459 1.00 40.75 230 TRP A O 1
ATOM 1827 N N . LEU A 1 231 ? 17.872 -16.163 -11.571 1.00 40.88 231 LEU A N 1
ATOM 1828 C CA . LEU A 1 231 ? 18.491 -16.633 -10.324 1.00 40.88 231 LEU A CA 1
ATOM 1829 C C . LEU A 1 231 ? 19.971 -17.039 -10.488 1.00 40.88 231 LEU A C 1
ATOM 1831 O O . LEU A 1 231 ? 20.632 -17.343 -9.495 1.00 40.88 231 LEU A O 1
ATOM 1835 N N . GLY A 1 232 ? 20.497 -17.034 -11.719 1.00 35.78 232 GLY A N 1
ATOM 1836 C CA . GLY A 1 232 ? 21.789 -17.633 -12.063 1.00 35.78 232 GLY A CA 1
ATOM 1837 C C . GLY A 1 232 ? 23.041 -16.757 -11.929 1.00 35.78 232 GLY A C 1
ATOM 1838 O O . GLY A 1 232 ? 24.134 -17.311 -11.876 1.00 35.78 232 GLY A O 1
ATOM 1839 N N . ASN A 1 233 ? 22.959 -15.425 -11.830 1.00 43.31 233 ASN A N 1
ATOM 1840 C CA . ASN A 1 233 ? 24.171 -14.585 -11.853 1.00 43.31 233 ASN A CA 1
ATOM 1841 C C . ASN A 1 233 ? 24.524 -13.958 -10.495 1.00 43.31 233 ASN A C 1
ATOM 1843 O O . ASN A 1 233 ? 24.452 -12.751 -10.284 1.00 43.31 233 ASN A O 1
ATOM 1847 N N . ARG A 1 234 ? 25.036 -14.802 -9.587 1.00 47.03 234 ARG A N 1
ATOM 1848 C CA . ARG A 1 234 ? 25.872 -14.395 -8.432 1.00 47.03 234 ARG A CA 1
ATOM 1849 C C . ARG A 1 234 ? 27.273 -13.887 -8.837 1.00 47.03 234 ARG A C 1
ATOM 1851 O O . ARG A 1 234 ? 28.079 -13.543 -7.978 1.00 47.03 234 ARG A O 1
ATOM 1858 N N . SER A 1 235 ? 27.596 -13.863 -10.126 1.00 46.16 235 SER A N 1
ATOM 1859 C CA . SER A 1 235 ? 28.968 -13.914 -10.646 1.00 46.16 235 SER A CA 1
ATOM 1860 C C . SER A 1 235 ? 29.669 -12.565 -10.862 1.00 46.16 235 SER A C 1
ATOM 1862 O O . SER A 1 235 ? 30.790 -12.563 -11.364 1.00 46.16 235 SER A O 1
ATOM 1864 N N . ASN A 1 236 ? 29.119 -11.411 -10.448 1.00 52.12 236 ASN A N 1
ATOM 1865 C CA . ASN A 1 236 ? 29.889 -10.159 -10.543 1.00 52.12 236 ASN A CA 1
ATOM 1866 C C . ASN A 1 236 ? 29.635 -9.138 -9.419 1.00 52.12 236 ASN A C 1
ATOM 1868 O O . ASN A 1 236 ? 28.990 -8.103 -9.602 1.00 52.12 236 ASN A O 1
ATOM 1872 N N . LYS A 1 237 ? 30.221 -9.399 -8.242 1.00 52.41 237 LYS A N 1
ATOM 1873 C CA . LYS A 1 237 ? 30.207 -8.503 -7.067 1.00 52.41 237 LYS A CA 1
ATOM 1874 C C . LYS A 1 237 ? 30.651 -7.066 -7.396 1.00 52.41 237 LYS A C 1
ATOM 1876 O O . LYS A 1 237 ? 30.093 -6.120 -6.849 1.00 52.41 237 LYS A O 1
ATOM 1881 N N . ARG A 1 238 ? 31.604 -6.885 -8.326 1.00 51.25 238 ARG A N 1
ATOM 1882 C CA . ARG A 1 238 ? 32.083 -5.558 -8.768 1.00 51.25 238 ARG A CA 1
ATOM 1883 C C . ARG A 1 238 ? 31.018 -4.771 -9.537 1.00 51.25 238 ARG A C 1
ATOM 1885 O O . ARG A 1 238 ? 30.853 -3.582 -9.289 1.00 51.25 238 ARG A O 1
ATOM 1892 N N . SER A 1 239 ? 30.272 -5.434 -10.421 1.00 60.06 239 SER A N 1
ATOM 1893 C CA . SER A 1 239 ? 29.162 -4.809 -11.151 1.00 60.06 239 SER A CA 1
ATOM 1894 C C . SER A 1 239 ? 28.003 -4.460 -10.212 1.00 60.06 239 SER A C 1
ATOM 1896 O O . SER A 1 239 ? 27.466 -3.360 -10.299 1.00 60.06 239 SER A O 1
ATOM 1898 N N . SER A 1 240 ? 27.692 -5.325 -9.237 1.00 68.25 240 SER A N 1
ATOM 1899 C CA . SER A 1 240 ? 26.682 -5.013 -8.214 1.00 68.25 240 SER A CA 1
ATOM 1900 C C . SER A 1 240 ? 27.066 -3.789 -7.375 1.00 68.25 240 SER A C 1
ATOM 1902 O O . SER A 1 240 ? 26.233 -2.913 -7.175 1.00 68.25 240 SER A O 1
ATOM 1904 N N . GLN A 1 241 ? 28.324 -3.688 -6.926 1.00 72.38 241 GLN A N 1
ATOM 1905 C CA . GLN A 1 241 ? 28.785 -2.544 -6.131 1.00 72.38 241 GLN A CA 1
ATOM 1906 C C . GLN A 1 241 ? 28.741 -1.226 -6.918 1.00 72.38 241 GLN A C 1
ATOM 1908 O O . GLN A 1 241 ? 28.397 -0.190 -6.354 1.00 72.38 241 GLN A O 1
ATOM 1913 N N . TYR A 1 242 ? 29.075 -1.262 -8.212 1.00 78.50 242 TYR A N 1
ATOM 1914 C CA . TYR A 1 242 ? 29.000 -0.097 -9.093 1.00 78.50 242 TYR A CA 1
ATOM 1915 C C . TYR A 1 242 ? 27.586 0.492 -9.128 1.00 78.50 242 TYR A C 1
ATOM 1917 O O . TYR A 1 242 ? 27.408 1.673 -8.827 1.00 78.50 242 TYR A O 1
ATOM 1925 N N . PHE A 1 243 ? 26.576 -0.336 -9.409 1.00 82.38 243 PHE A N 1
ATOM 1926 C CA . PHE A 1 243 ? 25.190 0.124 -9.455 1.00 82.38 243 PHE A CA 1
ATOM 1927 C C . PHE A 1 243 ? 24.691 0.592 -8.083 1.00 82.38 243 PHE A C 1
ATOM 1929 O O . PHE A 1 243 ? 24.021 1.619 -8.005 1.00 82.38 243 PHE A O 1
ATOM 1936 N N . SER A 1 244 ? 25.047 -0.107 -6.997 1.00 82.69 244 SER A N 1
ATOM 1937 C CA . SER A 1 244 ? 24.697 0.323 -5.635 1.00 82.69 244 SER A CA 1
ATOM 1938 C C . SER A 1 244 ? 25.280 1.698 -5.300 1.00 82.69 244 SER A C 1
ATOM 1940 O O . SER A 1 244 ? 24.585 2.540 -4.738 1.00 82.69 244 SER A O 1
ATOM 1942 N N . ASN A 1 245 ? 26.535 1.960 -5.673 1.00 80.44 245 ASN A N 1
ATOM 1943 C CA . ASN A 1 245 ? 27.167 3.259 -5.449 1.00 80.44 245 ASN A CA 1
ATOM 1944 C C . ASN A 1 245 ? 26.495 4.366 -6.274 1.00 80.44 245 ASN A C 1
ATOM 1946 O O . ASN A 1 245 ? 26.210 5.431 -5.732 1.00 80.44 245 ASN A O 1
ATOM 1950 N N . LEU A 1 246 ? 26.191 4.113 -7.552 1.00 85.31 246 LEU A N 1
ATOM 1951 C CA . LEU A 1 246 ? 25.463 5.072 -8.389 1.00 85.31 246 LEU A CA 1
ATOM 1952 C C . LEU A 1 246 ? 24.083 5.401 -7.813 1.00 85.31 246 LEU A C 1
ATOM 1954 O O . LEU A 1 246 ? 23.719 6.571 -7.702 1.00 85.31 246 LEU A O 1
ATOM 1958 N N . TYR A 1 247 ? 23.331 4.380 -7.397 1.00 89.12 247 TYR A N 1
ATOM 1959 C CA . TYR A 1 247 ? 22.022 4.567 -6.778 1.00 89.12 247 TYR A CA 1
ATOM 1960 C C . TYR A 1 247 ? 22.115 5.440 -5.519 1.00 89.12 247 TYR A C 1
ATOM 1962 O O . TYR A 1 247 ? 21.336 6.380 -5.369 1.00 89.12 247 TYR A O 1
ATOM 1970 N N . LYS A 1 248 ? 23.110 5.188 -4.654 1.00 87.44 248 LYS A N 1
ATOM 1971 C CA . LYS A 1 248 ? 23.363 5.983 -3.439 1.00 87.44 248 LYS A CA 1
ATOM 1972 C C . LYS A 1 248 ? 23.671 7.448 -3.747 1.00 87.44 248 LYS A C 1
ATOM 1974 O O . LYS A 1 248 ? 23.085 8.322 -3.119 1.00 87.44 248 LYS A O 1
ATOM 1979 N N . VAL A 1 249 ? 24.496 7.730 -4.758 1.00 86.69 249 VAL A N 1
ATOM 1980 C CA . VAL A 1 249 ? 24.778 9.113 -5.189 1.00 86.69 249 VAL A CA 1
ATOM 1981 C C . VAL A 1 249 ? 23.492 9.841 -5.587 1.00 86.69 249 VAL A C 1
ATOM 1983 O O . VAL A 1 249 ? 23.275 10.993 -5.208 1.00 86.69 249 VAL A O 1
ATOM 1986 N N . HIS A 1 250 ? 22.601 9.186 -6.334 1.00 91.94 250 HIS A N 1
ATOM 1987 C CA . HIS A 1 250 ? 21.330 9.806 -6.710 1.00 91.94 250 HIS A CA 1
ATOM 1988 C C . HIS A 1 250 ? 20.337 9.917 -5.555 1.00 91.94 250 HIS A C 1
ATOM 1990 O O . HIS A 1 250 ? 19.577 10.884 -5.530 1.00 91.94 250 HIS A O 1
ATOM 1996 N N . LEU A 1 251 ? 20.366 8.991 -4.595 1.00 92.38 251 LEU A N 1
ATOM 1997 C CA . LEU A 1 251 ? 19.591 9.085 -3.360 1.00 92.38 251 LEU A CA 1
ATOM 1998 C C . LEU A 1 251 ? 20.016 10.311 -2.535 1.00 92.38 251 LEU A C 1
ATOM 2000 O O . LEU A 1 251 ? 19.165 11.083 -2.105 1.00 92.38 251 LEU A O 1
ATOM 2004 N N . GLU A 1 252 ? 21.318 10.555 -2.387 1.00 91.94 252 GLU A N 1
ATOM 2005 C CA . GLU A 1 252 ? 21.837 11.754 -1.712 1.00 91.94 252 GLU A CA 1
ATOM 2006 C C . GLU A 1 252 ? 21.428 13.045 -2.441 1.00 91.94 252 GLU A C 1
ATOM 2008 O O . GLU A 1 252 ? 20.966 14.003 -1.811 1.00 91.94 252 GLU A O 1
ATOM 2013 N N . LYS A 1 253 ? 21.526 13.066 -3.783 1.00 93.44 253 LYS A N 1
ATOM 2014 C CA . LYS A 1 253 ? 21.019 14.185 -4.599 1.00 93.44 253 LYS A CA 1
ATOM 2015 C C . LYS A 1 253 ? 19.516 14.397 -4.352 1.00 93.44 253 LYS A C 1
ATOM 2017 O O . LYS A 1 253 ? 19.112 15.534 -4.105 1.00 93.44 253 LYS A O 1
ATOM 2022 N N . LEU A 1 254 ? 18.710 13.332 -4.345 1.00 95.50 254 LEU A N 1
ATOM 2023 C CA . LEU A 1 254 ? 17.265 13.384 -4.097 1.00 95.50 254 LEU A CA 1
ATOM 2024 C C . LEU A 1 254 ? 16.933 13.991 -2.728 1.00 95.50 254 LEU A C 1
ATOM 2026 O O . LEU A 1 254 ? 16.049 14.843 -2.640 1.00 95.50 254 LEU A O 1
ATOM 2030 N N . GLU A 1 255 ? 17.631 13.584 -1.665 1.00 94.19 255 GLU A N 1
ATOM 2031 C CA . GLU A 1 255 ? 17.414 14.154 -0.330 1.00 94.19 255 GLU A CA 1
ATOM 2032 C C . GLU A 1 255 ? 17.713 15.656 -0.309 1.00 94.19 255 GLU A C 1
ATOM 2034 O O . GLU A 1 255 ? 16.916 16.446 0.198 1.00 94.19 255 GLU A O 1
ATOM 2039 N N . SER A 1 256 ? 18.791 16.089 -0.968 1.00 91.19 256 SER A N 1
ATOM 2040 C CA . SER A 1 256 ? 19.103 17.518 -1.088 1.00 91.19 256 SER A CA 1
ATOM 2041 C C . SER A 1 256 ? 18.050 18.309 -1.884 1.00 91.19 256 SER A C 1
ATOM 2043 O O . SER A 1 256 ? 17.793 19.480 -1.595 1.00 91.19 256 SER A O 1
ATOM 2045 N N . GLU A 1 257 ? 17.415 17.676 -2.874 1.00 94.44 257 GLU A N 1
ATOM 2046 C CA . GLU A 1 257 ? 16.354 18.264 -3.694 1.00 94.44 257 GLU A CA 1
ATOM 2047 C C . GLU A 1 257 ? 15.029 18.365 -2.935 1.00 94.44 257 GLU A C 1
ATOM 2049 O O . GLU A 1 257 ? 14.315 19.356 -3.087 1.00 94.44 257 GLU A O 1
ATOM 2054 N N . LYS A 1 258 ? 14.709 17.394 -2.070 1.00 93.56 258 LYS A N 1
ATOM 2055 C CA . LYS A 1 258 ? 13.511 17.432 -1.213 1.00 93.56 258 LYS A CA 1
ATOM 2056 C C . LYS A 1 258 ? 13.507 18.640 -0.277 1.00 93.56 258 LYS A C 1
ATOM 2058 O O . LYS A 1 258 ? 12.458 19.258 -0.110 1.00 93.56 258 LYS A O 1
ATOM 2063 N N . LEU A 1 259 ? 14.673 19.043 0.237 1.00 92.31 259 LEU A N 1
ATOM 2064 C CA . LEU A 1 259 ? 14.830 20.243 1.077 1.00 92.31 259 LEU A CA 1
ATOM 2065 C C . LEU A 1 259 ? 14.436 21.549 0.360 1.00 92.31 259 LEU A C 1
ATOM 2067 O O . LEU A 1 259 ? 14.258 22.589 0.995 1.00 92.31 259 LEU A O 1
ATOM 2071 N N . LEU A 1 260 ? 14.293 21.532 -0.971 1.00 91.31 260 LEU A N 1
ATOM 2072 C CA . LEU A 1 260 ? 13.806 22.688 -1.719 1.00 91.31 260 LEU A CA 1
ATOM 2073 C C . LEU A 1 260 ? 12.323 22.969 -1.463 1.00 91.31 260 LEU A C 1
ATOM 2075 O O . LEU A 1 260 ? 11.920 24.115 -1.656 1.00 91.31 260 LEU A O 1
ATOM 2079 N N . ARG A 1 261 ? 11.525 21.977 -1.030 1.00 90.94 261 ARG A N 1
ATOM 2080 C CA . ARG A 1 261 ? 10.086 22.166 -0.772 1.00 90.94 261 ARG A CA 1
ATOM 2081 C C . ARG A 1 261 ? 9.845 23.233 0.284 1.00 90.94 261 ARG A C 1
ATOM 2083 O O . ARG A 1 261 ? 9.123 24.186 0.007 1.00 90.94 261 ARG A O 1
ATOM 2090 N N . ASP A 1 262 ? 10.505 23.097 1.430 1.00 89.06 262 ASP A N 1
ATOM 2091 C CA . ASP A 1 262 ? 10.361 24.018 2.562 1.00 89.06 262 ASP A CA 1
ATOM 2092 C C . ASP A 1 262 ? 10.934 25.393 2.224 1.00 89.06 262 ASP A C 1
ATOM 2094 O O . ASP A 1 262 ? 10.423 26.435 2.625 1.00 89.06 262 ASP A O 1
ATOM 2098 N N . LYS A 1 263 ? 12.007 25.401 1.430 1.00 88.00 263 LYS A N 1
ATOM 2099 C CA . LYS A 1 263 ? 12.707 26.623 1.054 1.00 88.00 263 LYS A CA 1
ATOM 2100 C C . LYS A 1 263 ? 11.960 27.448 0.006 1.00 88.00 263 LYS A C 1
ATOM 2102 O O . LYS A 1 263 ? 12.154 28.663 -0.046 1.00 88.00 263 LYS A O 1
ATOM 2107 N N . TYR A 1 264 ? 11.154 26.807 -0.843 1.00 87.62 264 TYR A N 1
ATOM 2108 C CA . TYR A 1 264 ? 10.490 27.449 -1.979 1.00 87.62 264 TYR A CA 1
ATOM 2109 C C . TYR A 1 264 ? 9.025 26.991 -2.159 1.00 87.62 264 TYR A C 1
ATOM 2111 O O . TYR A 1 264 ? 8.695 26.355 -3.169 1.00 87.62 264 TYR A O 1
ATOM 2119 N N . PRO A 1 265 ? 8.108 27.366 -1.243 1.00 88.88 265 PRO A N 1
ATOM 2120 C CA . PRO A 1 265 ? 6.685 27.010 -1.316 1.00 88.88 265 PRO A CA 1
ATOM 2121 C C . PRO A 1 265 ? 5.993 27.438 -2.619 1.00 88.88 265 PRO A C 1
ATOM 2123 O O . PRO A 1 265 ? 5.109 26.754 -3.112 1.00 88.88 265 PRO A O 1
ATOM 2126 N N . GLN A 1 266 ? 6.431 28.533 -3.234 1.00 90.81 266 GLN A N 1
ATOM 2127 C CA . GLN A 1 266 ? 5.872 29.064 -4.478 1.00 90.81 266 GLN A CA 1
ATOM 2128 C C . GLN A 1 266 ? 6.262 28.279 -5.744 1.00 90.81 266 GLN A C 1
ATOM 2130 O O . GLN A 1 266 ? 5.779 28.595 -6.824 1.00 90.81 266 GLN A O 1
ATOM 2135 N N . SER A 1 267 ? 7.188 27.315 -5.648 1.00 91.50 267 SER A N 1
ATOM 2136 C CA . SER A 1 267 ? 7.723 26.573 -6.806 1.00 91.50 267 SER A CA 1
ATOM 2137 C C . SER A 1 267 ? 7.469 25.062 -6.723 1.00 91.50 267 SER A C 1
ATOM 2139 O O . SER A 1 267 ? 8.245 24.293 -7.295 1.00 91.50 267 SER A O 1
ATOM 2141 N N . GLN A 1 268 ? 6.425 24.617 -6.007 1.00 91.06 268 GLN A N 1
ATOM 2142 C CA . GLN A 1 268 ? 6.202 23.184 -5.758 1.00 91.06 268 GLN A CA 1
ATOM 2143 C C . GLN A 1 268 ? 6.100 22.357 -7.040 1.00 91.06 268 GLN A C 1
ATOM 2145 O O . GLN A 1 268 ? 6.671 21.273 -7.087 1.00 91.06 268 GLN A O 1
ATOM 2150 N N . ASP A 1 269 ? 5.470 22.867 -8.098 1.00 90.69 269 ASP A N 1
ATOM 2151 C CA . ASP A 1 269 ? 5.317 22.119 -9.353 1.00 90.69 269 ASP A CA 1
ATOM 2152 C C . ASP A 1 269 ? 6.666 21.779 -9.993 1.00 90.69 269 ASP A C 1
ATOM 2154 O O . ASP A 1 269 ? 6.927 20.634 -10.363 1.00 90.69 269 ASP A O 1
ATOM 2158 N N . VAL A 1 270 ? 7.576 22.756 -10.047 1.00 92.81 270 VAL A N 1
ATOM 2159 C CA . VAL A 1 270 ? 8.926 22.565 -10.598 1.00 92.81 270 VAL A CA 1
ATOM 2160 C C . VAL A 1 270 ? 9.737 21.606 -9.724 1.00 92.81 270 VAL A C 1
ATOM 2162 O O . VAL A 1 270 ? 10.443 20.742 -10.243 1.00 92.81 270 VAL A O 1
ATOM 2165 N N . ILE A 1 271 ? 9.608 21.715 -8.398 1.00 93.62 271 ILE A N 1
ATOM 2166 C CA . ILE A 1 271 ? 10.274 20.819 -7.441 1.00 93.62 271 ILE A CA 1
ATOM 2167 C C . ILE A 1 271 ? 9.738 19.391 -7.575 1.00 93.62 271 ILE A C 1
ATOM 2169 O O . ILE A 1 271 ? 10.509 18.435 -7.546 1.00 93.62 271 ILE A O 1
ATOM 2173 N N . ASN A 1 272 ? 8.432 19.230 -7.779 1.00 92.25 272 ASN A N 1
ATOM 2174 C CA . ASN A 1 272 ? 7.803 17.936 -8.010 1.00 92.25 272 ASN A CA 1
ATOM 2175 C C . ASN A 1 272 ? 8.326 17.283 -9.292 1.00 92.25 272 ASN A C 1
ATOM 2177 O O . ASN A 1 272 ? 8.648 16.095 -9.272 1.00 92.25 272 ASN A O 1
ATOM 2181 N N . VAL A 1 273 ? 8.475 18.045 -10.382 1.00 94.19 273 VAL A N 1
ATOM 2182 C CA . VAL A 1 273 ? 9.085 17.554 -11.631 1.00 94.19 273 VAL A CA 1
ATOM 2183 C C . VAL A 1 273 ? 10.543 17.147 -11.415 1.00 94.19 273 VAL A C 1
ATOM 2185 O O . VAL A 1 273 ? 10.944 16.077 -11.876 1.00 94.19 273 VAL A O 1
ATOM 2188 N N . LEU A 1 274 ? 11.319 17.948 -10.678 1.00 95.38 274 LEU A N 1
ATOM 2189 C CA . LEU A 1 274 ? 12.713 17.646 -10.349 1.00 95.38 274 LEU A CA 1
ATOM 2190 C C . LEU A 1 274 ? 12.830 16.323 -9.576 1.00 95.38 274 LEU A C 1
ATOM 2192 O O . LEU A 1 274 ? 13.534 15.412 -10.004 1.00 95.38 274 LEU A O 1
ATOM 2196 N N . ILE A 1 275 ? 12.065 16.188 -8.490 1.00 94.50 275 ILE A N 1
ATOM 2197 C CA . ILE A 1 275 ? 12.061 15.008 -7.617 1.00 94.50 275 ILE A CA 1
ATOM 2198 C C . ILE A 1 275 ? 11.588 13.761 -8.372 1.00 94.50 275 ILE A C 1
ATOM 2200 O O . ILE A 1 275 ? 12.198 12.700 -8.245 1.00 94.50 275 ILE A O 1
ATOM 2204 N N . ARG A 1 276 ? 10.530 13.866 -9.189 1.00 93.19 276 ARG A N 1
ATOM 2205 C CA . ARG A 1 276 ? 10.045 12.748 -10.021 1.00 93.19 276 ARG A CA 1
ATOM 2206 C C . ARG A 1 276 ? 11.097 12.307 -11.038 1.00 93.19 276 ARG A C 1
ATOM 2208 O O . ARG A 1 276 ? 11.336 11.110 -11.192 1.00 93.19 276 ARG A O 1
ATOM 2215 N N . SER A 1 277 ? 11.762 13.257 -11.690 1.00 95.50 277 SER A N 1
ATOM 2216 C CA . SER A 1 277 ? 12.825 12.966 -12.659 1.00 95.50 277 SER A CA 1
ATOM 2217 C C . SER A 1 277 ? 14.034 12.304 -11.993 1.00 95.50 277 SER A C 1
ATOM 2219 O O . SER A 1 277 ? 14.567 11.326 -12.516 1.00 95.50 277 SER A O 1
ATOM 2221 N N . ARG A 1 278 ? 14.423 12.760 -10.793 1.00 96.06 278 ARG A N 1
ATOM 2222 C CA . ARG A 1 278 ? 15.496 12.137 -10.006 1.00 96.06 278 ARG A CA 1
ATOM 2223 C C . ARG A 1 278 ? 15.152 10.710 -9.581 1.00 96.06 278 ARG A C 1
ATOM 2225 O O . ARG A 1 278 ? 15.988 9.826 -9.747 1.00 96.06 278 ARG A O 1
ATOM 2232 N N . LYS A 1 279 ? 13.928 10.460 -9.097 1.00 94.94 279 LYS A N 1
ATOM 2233 C CA . LYS A 1 279 ? 13.456 9.096 -8.791 1.00 94.94 279 LYS A CA 1
ATOM 2234 C C . LYS A 1 279 ? 13.486 8.202 -10.033 1.00 94.94 279 LYS A C 1
ATOM 2236 O O . LYS A 1 279 ? 13.989 7.088 -9.966 1.00 94.94 279 LYS A O 1
ATOM 2241 N N . THR A 1 280 ? 13.030 8.707 -11.179 1.00 94.75 280 THR A N 1
ATOM 2242 C CA . THR A 1 280 ? 13.083 7.973 -12.459 1.00 94.75 280 THR A CA 1
ATOM 2243 C C . THR A 1 280 ? 14.518 7.568 -12.807 1.00 94.75 280 THR A C 1
ATOM 2245 O O . THR A 1 280 ? 14.767 6.423 -13.179 1.00 94.75 280 THR A O 1
ATOM 2248 N N . LEU A 1 281 ? 15.487 8.470 -12.616 1.00 93.44 281 LEU A N 1
ATOM 2249 C CA . LEU A 1 281 ? 16.906 8.172 -12.816 1.00 93.44 281 LEU A CA 1
ATOM 2250 C C . LEU A 1 281 ? 17.407 7.087 -11.846 1.00 93.44 281 LEU A C 1
ATOM 2252 O O . LEU A 1 281 ? 18.061 6.144 -12.284 1.00 93.44 281 LEU A O 1
ATOM 2256 N N . MET A 1 282 ? 17.035 7.148 -10.565 1.00 94.19 282 MET A N 1
ATOM 2257 C CA . MET A 1 282 ? 17.362 6.101 -9.584 1.00 94.19 282 MET A CA 1
ATOM 2258 C C . MET A 1 282 ? 16.817 4.729 -9.998 1.00 94.19 282 MET A C 1
ATOM 2260 O O . MET A 1 282 ? 17.555 3.746 -10.022 1.00 94.19 282 MET A O 1
ATOM 2264 N N . TYR A 1 283 ? 15.544 4.650 -10.386 1.00 93.12 283 TYR A N 1
ATOM 2265 C CA . TYR A 1 283 ? 14.942 3.391 -10.827 1.00 93.12 283 TYR A CA 1
ATOM 2266 C C . TYR A 1 283 ? 15.477 2.918 -12.183 1.00 93.12 283 TYR A C 1
ATOM 2268 O O . TYR A 1 283 ? 15.531 1.716 -12.434 1.00 93.12 283 TYR A O 1
ATOM 2276 N N . SER A 1 284 ? 15.967 3.822 -13.034 1.00 91.62 284 SER A N 1
ATOM 2277 C CA . SER A 1 284 ? 16.650 3.443 -14.274 1.00 91.62 284 SER A CA 1
ATOM 2278 C C . SER A 1 284 ? 17.947 2.664 -14.018 1.00 91.62 284 SER A C 1
ATOM 2280 O O . SER A 1 284 ? 18.266 1.765 -14.787 1.00 91.62 284 SER A O 1
ATOM 2282 N N . ILE A 1 285 ? 18.651 2.939 -12.912 1.00 89.00 285 ILE A N 1
ATOM 2283 C CA . ILE A 1 285 ? 19.862 2.208 -12.495 1.00 89.00 285 ILE A CA 1
ATOM 2284 C C . ILE A 1 285 ? 19.501 0.786 -12.065 1.00 89.00 285 ILE A C 1
ATOM 2286 O O . ILE A 1 285 ? 20.170 -0.177 -12.443 1.00 89.00 285 ILE A O 1
ATOM 2290 N N . ILE A 1 286 ? 18.405 0.642 -11.314 1.00 86.81 286 ILE A N 1
ATOM 2291 C CA . ILE A 1 286 ? 17.869 -0.669 -10.933 1.00 86.81 286 ILE A CA 1
ATOM 2292 C C . ILE A 1 286 ? 17.512 -1.464 -12.191 1.00 86.81 286 ILE A C 1
ATOM 2294 O O . ILE A 1 286 ? 17.896 -2.630 -12.313 1.00 86.81 286 ILE A O 1
ATOM 2298 N N . TYR A 1 287 ? 16.830 -0.832 -13.145 1.00 85.44 287 TYR A N 1
ATOM 2299 C CA . TYR A 1 287 ? 16.499 -1.443 -14.427 1.00 85.44 287 TYR A CA 1
ATOM 2300 C C . TYR A 1 287 ? 17.757 -1.866 -15.202 1.00 85.44 287 TYR A C 1
ATOM 2302 O O . TYR A 1 287 ? 17.854 -3.022 -15.604 1.00 85.44 287 TYR A O 1
ATOM 2310 N N . GLU A 1 288 ? 18.753 -0.983 -15.333 1.00 84.06 288 GLU A N 1
ATOM 2311 C CA . GLU A 1 288 ? 20.017 -1.248 -16.036 1.00 84.06 288 GLU A CA 1
ATOM 2312 C C . GLU A 1 288 ? 20.802 -2.408 -15.417 1.00 84.06 288 GLU A C 1
ATOM 2314 O O . GLU A 1 288 ? 21.313 -3.261 -16.138 1.00 84.06 288 GLU A O 1
ATOM 2319 N N . SER A 1 289 ? 20.846 -2.496 -14.084 1.00 78.50 289 SER A N 1
ATOM 2320 C CA . SER A 1 289 ? 21.545 -3.583 -13.380 1.00 78.50 289 SER A CA 1
ATOM 2321 C C . SER A 1 289 ? 20.977 -4.974 -13.683 1.00 78.50 289 SER A C 1
ATOM 2323 O O . SER A 1 289 ? 21.635 -5.987 -13.445 1.00 78.50 289 SER A O 1
ATOM 2325 N N . ASN A 1 290 ? 19.750 -5.010 -14.203 1.00 66.88 290 ASN A N 1
ATOM 2326 C CA . ASN A 1 290 ? 19.027 -6.197 -14.621 1.00 66.88 290 ASN A CA 1
ATOM 2327 C C . ASN A 1 290 ? 18.879 -6.254 -16.156 1.00 66.88 290 ASN A C 1
ATOM 2329 O O . ASN A 1 290 ? 18.280 -7.184 -16.674 1.00 66.88 290 ASN A O 1
ATOM 2333 N N . PHE A 1 291 ? 19.376 -5.279 -16.915 1.00 66.38 291 PHE A N 1
ATOM 2334 C CA . PHE A 1 291 ? 19.146 -5.204 -18.353 1.00 66.38 291 PHE A CA 1
ATOM 2335 C C . PHE A 1 291 ? 20.175 -6.046 -19.121 1.00 66.38 291 PHE A C 1
ATOM 2337 O O . PHE A 1 291 ? 21.368 -5.743 -19.120 1.00 66.38 291 PHE A O 1
ATOM 2344 N N . TYR A 1 292 ? 19.707 -7.078 -19.826 1.00 53.97 292 TYR A N 1
ATOM 2345 C CA . TYR A 1 292 ? 20.522 -7.909 -20.714 1.00 53.97 292 TYR A CA 1
ATOM 2346 C C . TYR A 1 292 ? 19.965 -7.807 -22.140 1.00 53.97 292 TYR A C 1
ATOM 2348 O O . TYR A 1 292 ? 18.875 -8.307 -22.405 1.00 53.97 292 TYR A O 1
ATOM 2356 N N . GLY A 1 293 ? 20.679 -7.148 -23.062 1.00 54.53 293 GLY A N 1
ATOM 2357 C CA . GLY A 1 293 ? 20.262 -7.105 -24.470 1.00 54.53 293 GLY A CA 1
ATOM 2358 C C . GLY A 1 293 ? 20.798 -5.943 -25.311 1.00 54.53 293 GLY A C 1
ATOM 2359 O O . GLY A 1 293 ? 21.545 -5.078 -24.846 1.0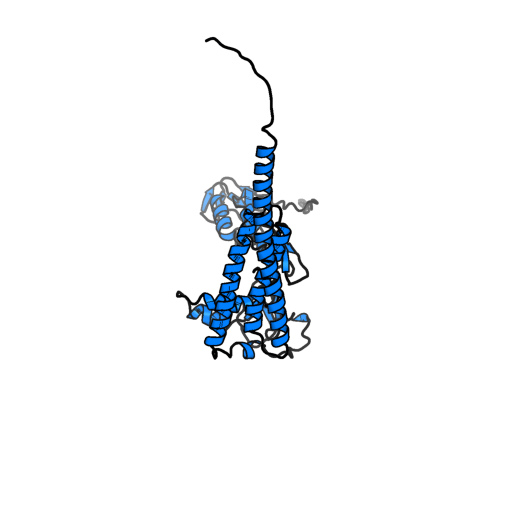0 54.53 293 GLY A O 1
ATOM 2360 N N . THR A 1 294 ? 20.385 -5.937 -26.580 1.00 51.97 294 THR A N 1
ATOM 2361 C CA . THR A 1 294 ? 20.582 -4.850 -27.553 1.00 51.97 294 THR A CA 1
ATOM 2362 C C . THR A 1 294 ? 19.796 -3.610 -27.115 1.00 51.97 294 THR A C 1
ATOM 2364 O O . THR A 1 294 ? 18.639 -3.740 -26.725 1.00 51.97 294 THR A O 1
ATOM 2367 N N . GLY A 1 295 ? 20.395 -2.416 -27.158 1.00 66.00 295 GLY A N 1
ATOM 2368 C CA . GLY A 1 295 ? 19.753 -1.176 -26.682 1.00 66.00 295 GLY A CA 1
ATOM 2369 C C . GLY A 1 295 ? 20.361 -0.573 -25.407 1.00 66.00 295 GLY A C 1
ATOM 2370 O O . GLY A 1 295 ? 19.974 0.517 -24.991 1.00 66.00 295 GLY A O 1
ATOM 2371 N N . SER A 1 296 ? 21.316 -1.258 -24.760 1.00 74.25 296 SER A N 1
ATOM 2372 C CA . SER A 1 296 ? 21.937 -0.777 -23.511 1.00 74.25 296 SER A CA 1
ATOM 2373 C C . SER A 1 296 ? 22.686 0.549 -23.699 1.00 74.25 296 SER A C 1
ATOM 2375 O O . SER A 1 296 ? 22.667 1.407 -22.817 1.00 74.25 296 SER A O 1
ATOM 2377 N N . ARG A 1 297 ? 23.314 0.757 -24.863 1.00 76.94 297 ARG A N 1
ATOM 2378 C CA . ARG A 1 297 ? 24.057 1.988 -25.165 1.00 76.94 297 ARG A CA 1
ATOM 2379 C C . ARG A 1 297 ? 23.116 3.175 -25.363 1.00 76.94 297 ARG A C 1
ATOM 2381 O O . ARG A 1 297 ? 23.383 4.257 -24.848 1.00 76.94 297 ARG A O 1
ATOM 2388 N N . GLU A 1 298 ? 22.019 2.965 -26.077 1.00 85.31 298 GLU A N 1
ATOM 2389 C CA . GLU A 1 298 ? 20.972 3.954 -26.314 1.00 85.31 298 GLU A CA 1
ATOM 2390 C C . GLU A 1 298 ? 20.268 4.321 -25.003 1.00 85.31 298 GLU A C 1
ATOM 2392 O O . GLU A 1 298 ? 20.090 5.503 -24.708 1.00 85.31 298 GLU A O 1
ATOM 2397 N N . PHE A 1 299 ? 19.941 3.324 -24.174 1.00 85.44 299 PHE A N 1
ATOM 2398 C CA . PHE A 1 299 ? 19.363 3.548 -22.850 1.00 85.44 299 PHE A CA 1
ATOM 2399 C C . PHE A 1 299 ? 20.294 4.383 -21.961 1.00 85.44 299 PHE A C 1
ATOM 2401 O O . PHE A 1 299 ? 19.851 5.375 -21.385 1.00 85.44 299 PHE A O 1
ATOM 2408 N N . LYS A 1 300 ? 21.597 4.065 -21.933 1.00 82.44 300 LYS A N 1
ATOM 2409 C CA . LYS A 1 300 ? 22.612 4.861 -21.220 1.00 82.44 300 LYS A CA 1
ATOM 2410 C C . LYS A 1 300 ? 22.702 6.297 -21.708 1.00 82.44 300 LYS A C 1
ATOM 2412 O O . LYS A 1 300 ? 22.809 7.211 -20.894 1.00 82.44 300 LYS A O 1
ATOM 2417 N N . ALA A 1 301 ? 22.642 6.511 -23.021 1.00 84.88 301 ALA A N 1
ATOM 2418 C CA . ALA A 1 301 ? 22.627 7.858 -23.579 1.00 84.88 301 ALA A CA 1
ATOM 2419 C C . ALA A 1 301 ? 21.411 8.649 -23.066 1.00 84.88 301 ALA A C 1
ATOM 2421 O O . ALA A 1 301 ? 21.559 9.792 -22.639 1.00 84.88 301 ALA A O 1
ATOM 2422 N N . LYS A 1 302 ? 20.229 8.019 -23.005 1.00 91.50 302 LYS A N 1
ATOM 2423 C CA . LYS A 1 302 ? 19.018 8.646 -22.451 1.00 91.50 302 LYS A CA 1
ATOM 2424 C C . LYS A 1 302 ? 19.068 8.863 -20.940 1.00 91.50 302 LYS A C 1
ATOM 2426 O O . LYS A 1 302 ? 18.609 9.906 -20.479 1.00 91.50 302 LYS A O 1
ATOM 2431 N N . GLN A 1 303 ? 19.665 7.951 -20.173 1.00 88.31 303 GLN A N 1
ATOM 2432 C CA . GLN A 1 303 ? 19.927 8.173 -18.746 1.00 88.31 303 GLN A CA 1
ATOM 2433 C C . GLN A 1 303 ? 20.824 9.397 -18.529 1.00 88.31 303 GLN A C 1
ATOM 2435 O O . GLN A 1 303 ? 20.516 10.236 -17.686 1.00 88.31 303 GLN A O 1
ATOM 2440 N N . TRP A 1 304 ? 21.892 9.534 -19.320 1.00 85.81 304 TRP A N 1
ATOM 2441 C CA . TRP A 1 304 ? 22.814 10.666 -19.231 1.00 85.81 304 TRP A CA 1
ATOM 2442 C C . TRP A 1 304 ? 22.168 12.001 -19.635 1.00 85.81 304 TRP A C 1
ATOM 2444 O O . TRP A 1 304 ? 22.371 13.015 -18.961 1.00 85.81 304 TRP A O 1
ATOM 2454 N N . GLU A 1 305 ? 21.352 12.013 -20.695 1.00 92.62 305 GLU A N 1
ATOM 2455 C CA . GLU A 1 305 ? 20.561 13.189 -21.087 1.00 92.62 305 GLU A CA 1
ATOM 2456 C C . GLU A 1 305 ? 19.628 13.633 -19.946 1.00 92.62 305 GLU A C 1
ATOM 2458 O O . GLU A 1 305 ? 19.589 14.817 -19.598 1.00 92.62 305 GLU A O 1
ATOM 2463 N N . LEU A 1 306 ? 18.919 12.680 -19.325 1.00 93.19 306 LEU A N 1
ATOM 2464 C CA . LEU A 1 306 ? 18.039 12.949 -18.189 1.00 93.19 306 LEU A CA 1
ATOM 2465 C C . LEU A 1 306 ? 18.825 13.473 -16.983 1.00 93.19 306 LEU A C 1
ATOM 2467 O O . LEU A 1 306 ? 18.434 14.482 -16.403 1.00 93.19 306 LEU A O 1
ATOM 2471 N N . GLU A 1 307 ? 19.939 12.835 -16.616 1.00 91.00 307 GLU A N 1
ATOM 2472 C CA . GLU A 1 307 ? 20.784 13.295 -15.510 1.00 91.00 307 GLU A CA 1
ATOM 2473 C C . GLU A 1 307 ? 21.251 14.737 -15.727 1.00 91.00 307 GLU A C 1
ATOM 2475 O O . GLU A 1 307 ? 21.094 15.579 -14.841 1.00 91.00 307 GLU A O 1
ATOM 2480 N N . THR A 1 308 ? 21.753 15.040 -16.925 1.00 88.50 308 THR A N 1
ATOM 2481 C CA . THR A 1 308 ? 22.232 16.378 -17.287 1.00 88.50 308 THR A CA 1
ATOM 2482 C C . THR A 1 308 ? 21.118 17.418 -17.164 1.00 88.50 308 THR A C 1
ATOM 2484 O O . THR A 1 308 ? 21.330 18.497 -16.604 1.00 88.50 308 THR A O 1
ATOM 2487 N N . ALA A 1 309 ? 19.912 17.098 -17.642 1.00 93.88 309 ALA A N 1
ATOM 2488 C CA . ALA A 1 309 ? 18.759 17.988 -17.552 1.00 93.88 309 ALA A CA 1
ATOM 2489 C C . ALA A 1 309 ? 18.314 18.228 -16.097 1.00 93.88 309 ALA A C 1
ATOM 2491 O O . ALA A 1 309 ? 18.048 19.370 -15.710 1.00 93.88 309 ALA A O 1
ATOM 2492 N N . VAL A 1 310 ? 18.267 17.174 -15.276 1.00 93.81 310 VAL A N 1
ATOM 2493 C CA . VAL A 1 310 ? 17.872 17.248 -13.859 1.00 93.81 310 VAL A CA 1
ATOM 2494 C C . VAL A 1 310 ? 18.892 18.059 -13.054 1.00 93.81 310 VAL A C 1
ATOM 2496 O O . VAL A 1 310 ? 18.512 18.963 -12.306 1.00 93.81 310 VAL A O 1
ATOM 2499 N N . ASP A 1 311 ? 20.188 17.819 -13.257 1.00 89.12 311 ASP A N 1
ATOM 2500 C CA . ASP A 1 311 ? 21.266 18.553 -12.586 1.00 89.12 311 ASP A CA 1
ATOM 2501 C C . ASP A 1 311 ? 21.290 20.038 -13.007 1.00 89.12 311 ASP A C 1
ATOM 2503 O O . ASP A 1 311 ? 21.496 20.936 -12.174 1.00 89.12 311 ASP A O 1
ATOM 2507 N N . ALA A 1 312 ? 21.011 20.331 -14.283 1.00 91.62 312 ALA A N 1
ATOM 2508 C CA . ALA A 1 312 ? 20.855 21.698 -14.774 1.00 91.62 312 ALA A CA 1
ATOM 2509 C C . ALA A 1 312 ? 19.653 22.401 -14.123 1.00 91.62 312 ALA A C 1
ATOM 2511 O O . ALA A 1 312 ? 19.788 23.540 -13.659 1.00 91.62 312 ALA A O 1
ATOM 2512 N N . LEU A 1 313 ? 18.500 21.729 -14.025 1.00 93.38 313 LEU A N 1
ATOM 2513 C CA . LEU A 1 313 ? 17.303 22.268 -13.375 1.00 93.38 313 LEU A CA 1
ATOM 2514 C C . LEU A 1 313 ? 17.560 22.575 -11.894 1.00 93.38 313 LEU A C 1
ATOM 2516 O O . LEU A 1 313 ? 17.287 23.693 -11.442 1.00 93.38 313 LEU A O 1
ATOM 2520 N N . PHE A 1 314 ? 18.162 21.637 -11.158 1.00 91.56 314 PHE A N 1
ATOM 2521 C CA . PHE A 1 314 ? 18.554 21.838 -9.760 1.00 91.56 314 PHE A CA 1
ATOM 2522 C C . PHE A 1 314 ? 19.502 23.038 -9.600 1.00 91.56 314 PHE A C 1
ATOM 2524 O O . PHE A 1 314 ? 19.322 23.896 -8.727 1.00 91.56 314 PHE A O 1
ATOM 2531 N N . THR A 1 315 ? 20.479 23.167 -10.500 1.00 89.50 315 THR A N 1
ATOM 2532 C CA . THR A 1 315 ? 21.427 24.289 -10.511 1.00 89.50 315 THR A CA 1
ATOM 2533 C C . THR A 1 315 ? 20.730 25.626 -10.763 1.00 89.50 315 THR A C 1
ATOM 2535 O O . THR A 1 315 ? 21.001 26.612 -10.070 1.00 89.50 315 THR A O 1
ATOM 2538 N N . VAL A 1 316 ? 19.811 25.687 -11.731 1.00 88.31 316 VAL A N 1
ATOM 2539 C CA . VAL A 1 316 ? 19.027 26.896 -12.030 1.00 88.31 316 VAL A CA 1
ATOM 2540 C C . VAL A 1 316 ? 18.170 27.294 -10.835 1.00 88.31 316 VAL A C 1
ATOM 2542 O O . VAL A 1 316 ? 18.143 28.476 -10.485 1.00 88.31 316 VAL A O 1
ATOM 2545 N N . MET A 1 317 ? 17.531 26.331 -10.171 1.00 85.25 317 MET A N 1
ATOM 2546 C CA . MET A 1 317 ? 16.755 26.579 -8.958 1.00 85.25 317 MET A CA 1
ATOM 2547 C C . MET A 1 317 ? 17.604 27.206 -7.845 1.00 85.25 317 MET A C 1
ATOM 2549 O O . MET A 1 317 ? 17.187 28.184 -7.222 1.00 85.25 317 MET A O 1
ATOM 2553 N N . ARG A 1 318 ? 18.842 26.734 -7.654 1.00 82.00 318 ARG A N 1
ATOM 2554 C CA . ARG A 1 318 ? 19.777 27.344 -6.694 1.00 82.00 318 ARG A CA 1
ATOM 2555 C C . ARG A 1 318 ? 20.259 28.737 -7.135 1.00 82.00 318 ARG A C 1
ATOM 2557 O O . ARG A 1 318 ? 20.388 29.626 -6.293 1.00 82.00 318 ARG A O 1
ATOM 2564 N N . ARG A 1 319 ? 20.506 28.957 -8.436 1.00 74.00 319 ARG A N 1
ATOM 2565 C CA . ARG A 1 319 ? 21.062 30.213 -8.997 1.00 74.00 319 ARG A CA 1
ATOM 2566 C C . ARG A 1 319 ? 20.047 31.348 -9.171 1.00 74.00 319 ARG A C 1
ATOM 2568 O O . ARG A 1 319 ? 20.395 32.501 -8.919 1.00 74.00 319 ARG A O 1
ATOM 2575 N N . LYS A 1 320 ? 18.801 31.080 -9.588 1.00 61.81 320 LYS A N 1
ATOM 2576 C CA . LYS A 1 320 ? 17.759 32.127 -9.720 1.00 61.81 320 LYS A CA 1
ATOM 2577 C C . LYS A 1 320 ? 17.565 32.887 -8.402 1.00 61.81 320 LYS A C 1
ATOM 2579 O O . LYS A 1 320 ? 17.302 34.086 -8.411 1.00 61.81 320 LYS A O 1
ATOM 2584 N N . HIS A 1 321 ? 17.814 32.232 -7.271 1.00 55.00 321 HIS A N 1
ATOM 2585 C CA . HIS A 1 321 ? 17.674 32.851 -5.962 1.00 55.00 321 HIS A CA 1
ATOM 2586 C C . HIS A 1 321 ? 18.925 33.592 -5.447 1.00 55.00 321 HIS A C 1
ATOM 2588 O O . HIS A 1 321 ? 18.778 34.537 -4.670 1.00 55.00 321 HIS A O 1
ATOM 2594 N N . THR A 1 322 ? 20.152 33.249 -5.870 1.00 56.16 322 THR A N 1
ATOM 2595 C CA . THR A 1 322 ? 21.332 34.085 -5.549 1.00 56.16 322 THR A CA 1
ATOM 2596 C C . THR A 1 322 ? 21.244 35.437 -6.255 1.00 56.16 322 THR A C 1
ATOM 2598 O O . THR A 1 322 ? 21.569 36.466 -5.661 1.00 56.16 322 THR A O 1
ATOM 2601 N N . LYS A 1 323 ? 20.702 35.451 -7.482 1.00 55.72 323 LYS A N 1
ATOM 2602 C CA . LYS A 1 323 ? 20.394 36.672 -8.242 1.00 55.72 323 LYS A CA 1
ATOM 2603 C C . LYS A 1 323 ? 19.213 37.468 -7.662 1.00 55.72 323 LYS A C 1
ATOM 2605 O O . LYS A 1 323 ? 19.280 38.693 -7.643 1.00 55.72 323 LYS A O 1
ATOM 2610 N N . ASN A 1 324 ? 18.171 36.815 -7.135 1.00 54.38 324 ASN A N 1
ATOM 2611 C CA . ASN A 1 324 ? 17.079 37.522 -6.446 1.00 54.38 324 ASN A CA 1
ATOM 2612 C C . ASN A 1 324 ? 17.513 38.109 -5.093 1.00 54.38 324 ASN A C 1
ATOM 2614 O O . ASN A 1 324 ? 17.203 39.265 -4.839 1.00 54.38 324 ASN A O 1
ATOM 2618 N N . LYS A 1 325 ? 18.323 37.402 -4.285 1.00 52.62 325 LYS A N 1
ATOM 2619 C CA . LYS A 1 325 ? 18.903 37.971 -3.049 1.00 52.62 325 LYS A CA 1
ATOM 2620 C C . LYS A 1 325 ? 19.807 39.177 -3.323 1.00 52.62 325 LYS A C 1
ATOM 2622 O O . LYS A 1 325 ? 19.750 40.160 -2.596 1.00 52.62 325 LYS A O 1
ATOM 2627 N N . THR A 1 326 ? 20.625 39.134 -4.377 1.00 52.28 326 THR A N 1
ATOM 2628 C CA . THR A 1 326 ? 21.469 40.281 -4.772 1.00 52.28 326 THR A CA 1
ATOM 2629 C C . THR A 1 326 ? 20.655 41.435 -5.367 1.00 52.28 326 THR A C 1
ATOM 2631 O O . THR A 1 326 ? 20.987 42.598 -5.134 1.00 52.28 326 THR A O 1
ATOM 2634 N N . LYS A 1 327 ? 19.545 41.162 -6.068 1.00 51.25 327 LYS A N 1
ATOM 2635 C CA . LYS A 1 327 ? 18.590 42.198 -6.501 1.00 51.25 327 LYS A CA 1
ATOM 2636 C C . LYS A 1 327 ? 17.798 42.812 -5.340 1.00 51.25 327 LYS A C 1
ATOM 2638 O O . LYS A 1 327 ? 17.657 44.026 -5.321 1.00 51.25 327 LYS A O 1
ATOM 2643 N N . GLU A 1 328 ? 17.353 42.036 -4.353 1.00 46.75 328 GLU A N 1
ATOM 2644 C CA . GLU A 1 328 ? 16.732 42.571 -3.128 1.00 46.75 328 GLU A CA 1
ATOM 2645 C C . GLU A 1 328 ? 17.723 43.393 -2.298 1.00 46.75 328 GLU A C 1
ATOM 2647 O O . GLU A 1 328 ? 17.380 44.473 -1.820 1.00 46.75 328 GLU A O 1
ATOM 2652 N N . TYR A 1 329 ? 18.968 42.927 -2.162 1.00 43.97 329 TYR A N 1
ATOM 2653 C CA . TYR A 1 329 ? 20.013 43.646 -1.430 1.00 43.97 329 TYR A CA 1
ATOM 2654 C C . TYR A 1 329 ? 20.414 44.953 -2.137 1.00 43.97 329 TYR A C 1
ATOM 2656 O O . TYR A 1 329 ? 20.472 46.007 -1.506 1.00 43.97 329 TYR A O 1
ATOM 2664 N N . SER A 1 330 ? 20.594 44.926 -3.463 1.00 50.31 330 SER A N 1
ATOM 2665 C CA . SER A 1 330 ? 20.851 46.143 -4.253 1.00 50.31 330 SER A CA 1
ATOM 2666 C C . SER A 1 330 ? 19.629 47.067 -4.354 1.00 50.31 330 SER A C 1
ATOM 2668 O O . SER A 1 330 ? 19.791 48.284 -4.409 1.00 50.31 330 SER A O 1
ATOM 2670 N N . GLY A 1 331 ? 18.407 46.525 -4.319 1.00 48.72 331 GLY A N 1
ATOM 2671 C CA . GLY A 1 331 ? 17.159 47.284 -4.225 1.00 48.72 331 GLY A CA 1
ATOM 2672 C C . GLY A 1 331 ? 17.036 48.028 -2.895 1.00 48.72 331 GLY A C 1
ATOM 2673 O O . GLY A 1 331 ? 16.760 49.227 -2.897 1.00 48.72 331 GLY A O 1
ATOM 2674 N N . ARG A 1 332 ? 17.361 47.372 -1.770 1.00 48.88 332 ARG A N 1
ATOM 2675 C CA . ARG A 1 332 ? 17.452 48.024 -0.450 1.00 48.88 332 ARG A CA 1
ATOM 2676 C C . ARG A 1 332 ? 18.554 49.085 -0.415 1.00 48.88 332 ARG A C 1
ATOM 2678 O O . ARG A 1 332 ? 18.295 50.189 0.045 1.00 48.88 332 ARG A O 1
ATOM 2685 N N . GLN A 1 333 ? 19.738 48.823 -0.973 1.00 48.47 333 GLN A N 1
ATOM 2686 C CA . GLN A 1 333 ? 20.809 49.830 -1.058 1.00 48.47 333 GLN A CA 1
ATOM 2687 C C . GLN A 1 333 ? 20.441 51.043 -1.934 1.00 48.47 333 GLN A C 1
ATOM 2689 O O . GLN A 1 333 ? 20.840 52.165 -1.624 1.00 48.47 333 GLN A O 1
ATOM 2694 N N . LYS A 1 334 ? 19.656 50.859 -3.005 1.00 46.25 334 LYS A N 1
ATOM 2695 C CA . LYS A 1 334 ? 19.140 51.972 -3.825 1.00 46.25 334 LYS A CA 1
ATOM 2696 C C . LYS A 1 334 ? 18.041 52.775 -3.120 1.00 46.25 334 LYS A C 1
ATOM 2698 O O . LYS A 1 334 ? 17.954 53.976 -3.352 1.00 46.25 334 LYS A O 1
ATOM 2703 N N . MET A 1 335 ? 17.256 52.146 -2.242 1.00 41.16 335 MET A N 1
ATOM 2704 C CA . MET A 1 335 ? 16.283 52.832 -1.381 1.00 41.16 335 MET A CA 1
ATOM 2705 C C . MET A 1 335 ? 16.983 53.706 -0.328 1.00 41.16 335 MET A C 1
ATOM 2707 O O . MET A 1 335 ? 16.594 54.852 -0.134 1.00 41.16 335 MET A O 1
ATOM 2711 N N . TRP A 1 336 ? 18.086 53.221 0.254 1.00 43.97 336 TRP A N 1
ATOM 2712 C CA . TRP A 1 336 ? 18.932 54.003 1.168 1.00 43.97 336 TRP A CA 1
ATOM 2713 C C . TRP A 1 336 ? 19.636 55.191 0.487 1.00 43.97 336 TRP A C 1
ATOM 2715 O O . TRP A 1 336 ? 19.855 56.211 1.126 1.00 43.97 336 TRP A O 1
ATOM 2725 N N . ARG A 1 337 ? 19.951 55.108 -0.815 1.00 42.44 337 ARG A N 1
ATOM 2726 C CA . ARG A 1 337 ? 20.582 56.213 -1.570 1.00 42.44 337 ARG A CA 1
ATOM 2727 C C . ARG A 1 337 ? 19.613 57.274 -2.107 1.00 42.44 337 ARG A C 1
ATOM 2729 O O . ARG A 1 337 ? 20.077 58.302 -2.583 1.00 42.44 337 ARG A O 1
ATOM 2736 N N . ARG A 1 338 ? 18.294 57.048 -2.057 1.00 42.34 338 ARG A N 1
ATOM 2737 C CA . ARG A 1 338 ? 17.272 58.034 -2.474 1.00 42.34 338 ARG A CA 1
ATOM 2738 C C . ARG A 1 338 ? 16.646 58.811 -1.307 1.00 42.34 338 ARG A C 1
ATOM 2740 O O . ARG A 1 338 ? 15.804 59.662 -1.553 1.00 42.34 338 ARG A O 1
ATOM 2747 N N . GLY A 1 339 ? 17.055 58.536 -0.066 1.00 40.38 339 GLY A N 1
ATOM 2748 C CA . GLY A 1 339 ? 16.522 59.175 1.145 1.00 40.38 339 GLY A CA 1
ATOM 2749 C C . GLY A 1 339 ? 17.371 60.309 1.728 1.00 40.38 339 GLY A C 1
ATOM 2750 O O . GLY A 1 339 ? 17.069 60.773 2.820 1.00 40.38 339 GLY A O 1
ATOM 2751 N N . THR A 1 340 ? 18.437 60.753 1.057 1.00 44.50 340 THR A N 1
ATOM 2752 C CA . THR A 1 340 ? 19.331 61.793 1.595 1.00 44.50 340 THR A CA 1
ATOM 2753 C C . THR A 1 340 ? 19.661 62.850 0.551 1.00 44.50 340 THR A C 1
ATOM 2755 O O . THR A 1 340 ? 20.768 62.872 0.021 1.00 44.50 340 THR A O 1
ATOM 2758 N N . THR A 1 341 ? 18.711 63.746 0.292 1.00 35.19 341 THR A N 1
ATOM 2759 C CA . THR A 1 341 ? 18.996 65.110 -0.175 1.00 35.19 341 THR A CA 1
ATOM 2760 C C . THR A 1 341 ? 17.954 66.078 0.394 1.00 35.19 341 THR A C 1
ATOM 2762 O O . THR A 1 341 ? 16.825 66.101 -0.079 1.00 35.19 341 THR A O 1
ATOM 2765 N N . HIS A 1 342 ? 18.400 66.852 1.394 1.00 33.31 342 HIS A N 1
ATOM 2766 C CA . HIS A 1 342 ? 18.086 68.268 1.656 1.00 33.31 342 HIS A CA 1
ATOM 2767 C C . HIS A 1 342 ? 16.637 68.689 2.019 1.00 33.31 342 HIS A C 1
ATOM 2769 O O . HIS A 1 342 ? 15.788 68.798 1.147 1.00 33.31 342 HIS A O 1
ATOM 2775 N N . GLU A 1 343 ? 16.381 69.006 3.303 1.00 32.69 343 GLU A N 1
ATOM 2776 C CA . GLU A 1 343 ? 16.272 70.383 3.868 1.00 32.69 343 GLU A CA 1
ATOM 2777 C C . GLU A 1 343 ? 15.407 70.472 5.145 1.00 32.69 343 GLU A C 1
ATOM 2779 O O . GLU A 1 343 ? 14.346 69.867 5.229 1.00 32.69 343 GLU A O 1
ATOM 2784 N N . GLY A 1 344 ? 15.836 71.313 6.104 1.00 30.50 344 GLY A N 1
ATOM 2785 C CA . GLY A 1 344 ? 14.897 72.159 6.863 1.00 30.50 344 GLY A CA 1
ATOM 2786 C C . GLY A 1 344 ? 14.533 71.805 8.315 1.00 30.50 344 GLY A C 1
ATOM 2787 O O . GLY A 1 344 ? 13.447 71.316 8.569 1.00 30.50 344 GLY A O 1
ATOM 2788 N N . PHE A 1 345 ? 15.423 72.145 9.254 1.00 28.67 345 PHE A N 1
ATOM 2789 C CA . PHE A 1 345 ? 15.199 73.013 10.434 1.00 28.67 345 PHE A CA 1
ATOM 2790 C C . PHE A 1 345 ? 13.930 72.944 11.342 1.00 28.67 345 PHE A C 1
ATOM 2792 O O . PHE A 1 345 ? 12.793 72.973 10.894 1.00 28.67 345 PHE A O 1
ATOM 2799 N N . PHE A 1 346 ? 14.215 73.134 12.646 1.00 30.53 346 PHE A N 1
ATOM 2800 C CA . PHE A 1 346 ? 13.392 73.640 13.771 1.00 30.53 346 PHE A CA 1
ATOM 2801 C C . PHE A 1 346 ? 12.486 72.685 14.584 1.00 30.53 346 PHE A C 1
ATOM 2803 O O . PHE A 1 346 ? 11.324 72.468 14.282 1.00 30.53 346 PHE A O 1
ATOM 2810 N N . GLY A 1 347 ? 13.030 72.255 15.735 1.00 29.12 347 GLY A N 1
ATOM 2811 C CA . GLY A 1 347 ? 12.607 72.720 17.068 1.00 29.12 347 GLY A CA 1
ATOM 2812 C C . GLY A 1 347 ? 11.286 72.214 17.661 1.00 29.12 347 GLY A C 1
ATOM 2813 O O . GLY A 1 347 ? 10.220 72.583 17.196 1.00 29.12 347 GLY A O 1
ATOM 2814 N N . LEU A 1 348 ? 11.368 71.543 18.819 1.00 31.19 348 LEU A N 1
ATOM 2815 C CA . LEU A 1 348 ? 10.672 71.982 20.039 1.00 31.19 348 LEU A CA 1
ATOM 2816 C C . LEU A 1 348 ? 11.160 71.223 21.281 1.00 31.19 348 LEU A C 1
ATOM 2818 O O . LEU A 1 348 ? 11.209 69.998 21.341 1.00 31.19 348 LEU A O 1
ATOM 2822 N N . LEU A 1 349 ? 11.542 72.034 22.261 1.00 32.91 349 LEU A N 1
ATOM 2823 C CA . LEU A 1 349 ? 11.832 71.721 23.650 1.00 32.91 349 LEU A CA 1
ATOM 2824 C C . LEU A 1 349 ? 10.553 71.376 24.434 1.00 32.91 349 LEU A C 1
ATOM 2826 O O . LEU A 1 349 ? 9.490 71.930 24.171 1.00 32.91 349 LEU A O 1
ATOM 2830 N N . GLN A 1 350 ? 10.788 70.654 25.535 1.00 35.84 350 GLN A N 1
ATOM 2831 C CA . GLN A 1 350 ? 10.160 70.779 26.860 1.00 35.84 350 GLN A CA 1
ATOM 2832 C C . GLN A 1 350 ? 8.936 69.930 27.260 1.00 35.84 350 GLN A C 1
ATOM 2834 O O . GLN A 1 350 ? 7.853 70.046 26.701 1.00 35.84 350 GLN A O 1
ATOM 2839 N N . LYS A 1 351 ? 9.140 69.327 28.451 1.00 38.56 351 LYS A N 1
ATOM 2840 C CA . LYS A 1 351 ? 8.196 68.932 29.519 1.00 38.56 351 LYS A CA 1
ATOM 2841 C C . LYS A 1 351 ? 7.431 67.630 29.224 1.00 38.56 351 LYS A C 1
ATOM 2843 O O . LYS A 1 351 ? 6.778 67.522 28.203 1.00 38.56 351 LYS A O 1
ATOM 2848 N N . ARG A 1 352 ? 7.450 66.614 30.086 1.00 36.03 352 ARG A N 1
ATOM 2849 C CA . ARG A 1 352 ? 7.621 66.578 31.543 1.00 36.03 352 ARG A CA 1
ATOM 2850 C C . ARG A 1 352 ? 8.014 65.170 31.975 1.00 36.03 352 ARG A C 1
ATOM 2852 O O . ARG A 1 352 ? 7.646 64.237 31.230 1.00 36.03 352 ARG A O 1
#

Foldseek 3Di:
DDDDDPDDPDDPPDDDPDDDWDKDWDAQDQAPPPRDRGIWIDGPVPHTHDLVVLQVQLVVCLLPLWAAPPPPVHPHTQDLVNCVVSPHDSVSSVVNVVVLVQQQDQQWDAQPDPPDRDIDGHPDQAWDADPVRDIAGNQQNHRRQPPADPVLVVVVVVVVPPPDDDDCPVVVCLVVQWAAQSRHGHTDGDDDDDQFDADPRRRFTAGVQPNHGVVVDDPDDPHGRPVVVQVPPPDCPPLVVVLVVVLVVLVVVLVVLVVVCVVCVPCVVLSVVLNVLSSNLSSLSSVLSRDDDPCSVVSVVVSVVSVVVSVVSVVCSVVVVVVVVVVVVVVVVVVVVVPDDDDDDDDDDDDD

InterPro domains:
  IPR002867 IBR domain [PF01485] (96-150)
  IPR002867 IBR domain [SM00647] (91-150)
  IPR002867 IBR domain [SM00647] (160-221)
  IPR013083 Zinc finger, RING/FYVE/PHD-type [G3DSA:3.30.40.10] (27-104)
  IPR031127 E3 ubiquitin ligase RBR family [PTHR11685] (19-245)
  IPR044066 TRIAD supradomain [PS51873] (27-225)

pLDDT: mean 75.71, std 20.69, range [28.67, 96.94]

Organism: NCBI:txid1561998